Protein AF-0000000067727879 (afdb_homodimer)

Secondary structure (DSSP, 8-state):
--HHHHHHHHHHHHHHHHHH----------THHHHHHHHHHHHHHHHHH---HHHHHHHHHHHHHSSGGGTT---HHHHHHHHHHHHHHHHHHHTS-HHHHHHHHHHHHHHHHHHHHHHHHHHHHHHHHHHHHTT-SSSS---/--THHHHHHHHHHHHHHTTT----------THHHHHHHHHHHHHHHHHH---HHHHHHHHHHHHHHSSTTSS---HHHHHHHHHHHHHHHHHHHTS-HHHHHHHHHHHHHHHHHHHHHHHHHHHHHHHHHHHHTT-SSSS---

Foldseek 3Di:
DPPVPPVVVVVVVVVVVVPPVPPPPVPCPPPVVVCVVVLVVVLVVLCVVFPQVLVVVLVVVVVVCPPPVVPPPPPPVSVVSNVVSVVVNVVRLVSDDPVNSVVSVVVVVVVVVVVVVVVVVVVVQVVQQVCLVVVHPPRGDDD/DPVVVPVVVVVVVVVVVVPPVPPPPVPCPPPVVVVVVVLVVVLVVLCVVFPQVLVVVLVVVVVVCPPDVVPPPPPPVSVVSNVVSVVVNVVRLVSDDPSNSVVSVVVVVVVVVVVVVVVVVVVVQVVQQVCCVVVHPPRGDDD

Structure (mmCIF, N/CA/C/O backbone):
data_AF-0000000067727879-model_v1
#
loop_
_entity.id
_entity.type
_entity.pdbx_description
1 polymer '2S sulfur-rich seed storage protein 2-like'
#
loop_
_atom_site.group_PDB
_atom_site.id
_atom_site.type_symbol
_atom_site.label_atom_id
_atom_site.label_alt_id
_atom_site.label_comp_id
_atom_site.label_asym_id
_atom_site.label_entity_id
_atom_site.label_seq_id
_atom_site.pdbx_PDB_ins_code
_atom_site.Cartn_x
_atom_site.Cartn_y
_atom_site.Cartn_z
_atom_site.occupancy
_atom_site.B_iso_or_equiv
_atom_site.auth_seq_id
_atom_site.auth_comp_id
_atom_site.auth_asym_id
_atom_site.auth_atom_id
_atom_site.pdbx_PDB_model_num
ATOM 1 N N . MET A 1 1 ? -23.953 -9.953 76.25 1 30.98 1 MET A N 1
ATOM 2 C CA . MET A 1 1 ? -23.422 -8.75 75.625 1 30.98 1 MET A CA 1
ATOM 3 C C . MET A 1 1 ? -21.922 -8.867 75.438 1 30.98 1 MET A C 1
ATOM 5 O O . MET A 1 1 ? -21.359 -8.258 74.5 1 30.98 1 MET A O 1
ATOM 9 N N . ALA A 1 2 ? -21.188 -9.461 76.375 1 36.41 2 ALA A N 1
ATOM 10 C CA . ALA A 1 2 ? -19.75 -9.266 76.438 1 36.41 2 ALA A CA 1
ATOM 11 C C . ALA A 1 2 ? -19.047 -10.188 75.438 1 36.41 2 ALA A C 1
ATOM 13 O O . ALA A 1 2 ? -17.953 -9.867 74.938 1 36.41 2 ALA A O 1
ATOM 14 N N . LYS A 1 3 ? -19.484 -11.422 75.375 1 47.62 3 LYS A N 1
ATOM 15 C CA . LYS A 1 3 ? -18.719 -12.438 74.688 1 47.62 3 LYS A CA 1
ATOM 16 C C . LYS A 1 3 ? -18.719 -12.172 73.188 1 47.62 3 LYS A C 1
ATOM 18 O O . LYS A 1 3 ? -17.891 -12.711 72.438 1 47.62 3 LYS A O 1
ATOM 23 N N . LEU A 1 4 ? -19.812 -11.492 72.688 1 48.16 4 LEU A N 1
ATOM 24 C CA . LEU A 1 4 ? -19.891 -11.242 71.25 1 48.16 4 LEU A CA 1
ATOM 25 C C . LEU A 1 4 ? -18.953 -10.109 70.875 1 48.16 4 LEU A C 1
ATOM 27 O O . LEU A 1 4 ? -18.797 -9.828 69.688 1 48.16 4 LEU A O 1
ATOM 31 N N . THR A 1 5 ? -18.375 -9.445 71.938 1 46.22 5 THR A N 1
ATOM 32 C CA . THR A 1 5 ? -17.609 -8.242 71.688 1 46.22 5 THR A CA 1
ATOM 33 C C . THR A 1 5 ? -16.188 -8.609 71.25 1 46.22 5 THR A C 1
ATOM 35 O O . THR A 1 5 ? -15.523 -7.82 70.562 1 46.22 5 THR A O 1
ATOM 38 N N . VAL A 1 6 ? -15.742 -9.828 71.625 1 51.25 6 VAL A N 1
ATOM 39 C CA . VAL A 1 6 ? -14.312 -10.031 71.438 1 51.25 6 VAL A CA 1
ATOM 40 C C . VAL A 1 6 ? -14.031 -10.305 70 1 51.25 6 VAL A C 1
ATOM 42 O O . VAL A 1 6 ? -12.992 -9.891 69.438 1 51.25 6 VAL A O 1
ATOM 45 N N . VAL A 1 7 ? -15.039 -11 69.312 1 49.41 7 VAL A N 1
ATOM 46 C CA . VAL A 1 7 ? -14.719 -11.359 67.938 1 49.41 7 VAL A CA 1
ATOM 47 C C . VAL A 1 7 ? -14.688 -10.109 67.062 1 49.41 7 VAL A C 1
ATOM 49 O O . VAL A 1 7 ? -13.961 -10.055 66.062 1 49.41 7 VAL A O 1
ATOM 52 N N . ALA A 1 8 ? -15.43 -9 67.562 1 48.31 8 ALA A N 1
ATOM 53 C CA . ALA A 1 8 ? -15.508 -7.82 66.688 1 48.31 8 ALA A CA 1
ATOM 54 C C . ALA A 1 8 ? -14.18 -7.059 66.688 1 48.31 8 ALA A C 1
ATOM 56 O O . ALA A 1 8 ? -13.852 -6.375 65.75 1 48.31 8 ALA A O 1
ATOM 57 N N . ALA A 1 9 ? -13.445 -7.242 67.875 1 49.28 9 ALA A N 1
ATOM 58 C CA . ALA A 1 9 ? -12.234 -6.43 67.938 1 49.28 9 ALA A CA 1
ATOM 59 C C . ALA A 1 9 ? -11.164 -6.957 67 1 49.28 9 ALA A C 1
ATOM 61 O O . ALA A 1 9 ? -10.328 -6.191 66.5 1 49.28 9 ALA A O 1
ATOM 62 N N . LEU A 1 10 ? -11.188 -8.305 66.812 1 46.12 10 LEU A N 1
ATOM 63 C CA . LEU A 1 10 ? -10.117 -8.844 66 1 46.12 10 LEU A CA 1
ATOM 64 C C . LEU A 1 10 ? -10.328 -8.477 64.562 1 46.12 10 LEU A C 1
ATOM 66 O O . LEU A 1 10 ? -9.367 -8.312 63.781 1 46.12 10 LEU A O 1
ATOM 70 N N . LEU A 1 11 ? -11.688 -8.336 64.188 1 46.78 11 LEU A N 1
ATOM 71 C CA . LEU A 1 11 ? -11.891 -8.07 62.75 1 46.78 11 LEU A CA 1
ATOM 72 C C . LEU A 1 11 ? -11.492 -6.641 62.406 1 46.78 11 LEU A C 1
ATOM 74 O O . LEU A 1 11 ? -11.047 -6.367 61.281 1 46.78 11 LEU A O 1
ATOM 78 N N . LEU A 1 12 ? -11.57 -5.688 63.438 1 45.03 12 LEU A N 1
ATOM 79 C CA . LEU A 1 12 ? -11.266 -4.301 63.094 1 45.03 12 LEU A CA 1
ATOM 80 C C . LEU A 1 12 ? -9.766 -4.094 62.906 1 45.03 12 LEU A C 1
ATOM 82 O O . LEU A 1 12 ? -9.344 -3.195 62.188 1 45.03 12 LEU A O 1
ATOM 86 N N . CYS A 1 13 ? -8.953 -4.941 63.688 1 44.22 13 CYS A N 1
ATOM 87 C CA . CYS A 1 13 ? -7.531 -4.648 63.594 1 44.22 13 CYS A CA 1
ATOM 88 C C . CYS A 1 13 ? -6.98 -4.965 62.219 1 44.22 13 CYS A C 1
ATOM 90 O O . CYS A 1 13 ? -5.887 -4.527 61.875 1 44.22 13 CYS A O 1
ATOM 92 N N . LEU A 1 14 ? -7.645 -6.023 61.562 1 45.09 14 LEU A N 1
ATOM 93 C CA . LEU A 1 14 ? -7.027 -6.391 60.281 1 45.09 14 LEU A CA 1
ATOM 94 C C . LEU A 1 14 ? -7.203 -5.281 59.25 1 45.09 14 LEU A C 1
ATOM 96 O O . LEU A 1 14 ? -6.367 -5.121 58.375 1 45.09 14 LEU A O 1
ATOM 100 N N . VAL A 1 15 ? -8.352 -4.512 59.375 1 46.41 15 VAL A N 1
ATOM 101 C CA . VAL A 1 15 ? -8.555 -3.57 58.281 1 46.41 15 VAL A CA 1
ATOM 102 C C . VAL A 1 15 ? -7.586 -2.396 58.406 1 46.41 15 VAL A C 1
ATOM 104 O O . VAL A 1 15 ? -7.289 -1.707 57.438 1 46.41 15 VAL A O 1
ATOM 107 N N . ALA A 1 16 ? -7.07 -2.135 59.719 1 42.69 16 ALA A N 1
ATOM 108 C CA . ALA A 1 16 ? -6.336 -0.884 59.875 1 42.69 16 ALA A CA 1
ATOM 109 C C . ALA A 1 16 ? -4.965 -0.953 59.219 1 42.69 16 ALA A C 1
ATOM 111 O O . ALA A 1 16 ? -4.348 0.079 58.938 1 42.69 16 ALA A O 1
ATOM 112 N N . VAL A 1 17 ? -4.332 -2.199 59.312 1 42.88 17 VAL A N 1
ATOM 113 C CA . VAL A 1 17 ? -2.949 -2.119 58.844 1 42.88 17 VAL A CA 1
ATOM 114 C C . VAL A 1 17 ? -2.912 -1.856 57.344 1 42.88 17 VAL A C 1
ATOM 116 O O . VAL A 1 17 ? -1.881 -1.451 56.812 1 42.88 17 VAL A O 1
ATOM 119 N N . ALA A 1 18 ? -4.027 -2.318 56.688 1 40.31 18 ALA A N 1
ATOM 120 C CA . ALA A 1 18 ? -3.889 -2.199 55.25 1 40.31 18 ALA A CA 1
ATOM 121 C C . ALA A 1 18 ? -3.797 -0.736 54.812 1 40.31 18 ALA A C 1
ATOM 123 O O . ALA A 1 18 ? -3.406 -0.434 53.688 1 40.31 18 ALA A O 1
ATOM 124 N N . SER A 1 19 ? -4.379 0.149 55.688 1 37.12 19 SER A N 1
ATOM 125 C CA . SER A 1 19 ? -4.516 1.459 55.062 1 37.12 19 SER A CA 1
ATOM 126 C C . SER A 1 19 ? -3.17 2.17 54.969 1 37.12 19 SER A C 1
ATOM 128 O O . SER A 1 19 ? -3.053 3.197 54.281 1 37.12 19 SER A O 1
ATOM 130 N N . ALA A 1 20 ? -2.266 1.836 55.938 1 39.5 20 ALA A N 1
ATOM 131 C CA . ALA A 1 20 ? -1.242 2.875 56.031 1 39.5 20 ALA A CA 1
ATOM 132 C C . ALA A 1 20 ? -0.323 2.85 54.812 1 39.5 20 ALA A C 1
ATOM 134 O O . ALA A 1 20 ? 0.328 3.848 54.5 1 39.5 20 ALA A O 1
ATOM 135 N N . ASN A 1 21 ? 0.108 1.603 54.531 1 36.53 21 ASN A N 1
ATOM 136 C CA . ASN A 1 21 ? 1.231 1.757 53.625 1 36.53 21 ASN A CA 1
ATOM 137 C C . ASN A 1 21 ? 0.779 2.293 52.281 1 36.53 21 ASN A C 1
ATOM 139 O O . ASN A 1 21 ? 0.397 1.521 51.375 1 36.53 21 ASN A O 1
ATOM 143 N N . ARG A 1 22 ? -0.134 3.25 52.25 1 35.09 22 ARG A N 1
ATOM 144 C CA . ARG A 1 22 ? -0.37 3.936 51 1 35.09 22 ARG A CA 1
ATOM 145 C C . ARG A 1 22 ? 0.913 4.566 50.469 1 35.09 22 ARG A C 1
ATOM 147 O O . ARG A 1 22 ? 1.436 5.512 51.062 1 35.09 22 ARG A O 1
ATOM 154 N N . PHE A 1 23 ? 1.968 3.799 50.125 1 34.25 23 PHE A N 1
ATOM 155 C CA . PHE A 1 23 ? 3.031 4.344 49.281 1 34.25 23 PHE A CA 1
ATOM 156 C C . PHE A 1 23 ? 2.449 5.16 48.125 1 34.25 23 PHE A C 1
ATOM 158 O O . PHE A 1 23 ? 1.676 4.641 47.344 1 34.25 23 PHE A O 1
ATOM 165 N N . THR A 1 24 ? 1.964 6.301 48.406 1 31.27 24 THR A N 1
ATOM 166 C CA . THR A 1 24 ? 1.632 7.23 47.344 1 31.27 24 THR A CA 1
ATOM 167 C C . THR A 1 24 ? 2.807 7.395 46.375 1 31.27 24 THR A C 1
ATOM 169 O O . THR A 1 24 ? 3.857 7.914 46.75 1 31.27 24 THR A O 1
ATOM 172 N N . ALA A 1 25 ? 3.256 6.309 45.75 1 34.06 25 ALA A N 1
ATOM 173 C CA . ALA A 1 25 ? 4.09 6.535 44.594 1 34.06 25 ALA A CA 1
ATOM 174 C C . ALA A 1 25 ? 3.568 7.707 43.75 1 34.06 25 ALA A C 1
ATOM 176 O O . ALA A 1 25 ? 2.479 7.637 43.188 1 34.06 25 ALA A O 1
ATOM 177 N N . THR A 1 26 ? 3.701 8.945 44.281 1 31.98 26 THR A N 1
ATOM 178 C CA . THR A 1 26 ? 3.479 10.141 43.469 1 31.98 26 THR A CA 1
ATOM 179 C C . THR A 1 26 ? 4.172 10.023 42.125 1 31.98 26 THR A C 1
ATOM 181 O O . THR A 1 26 ? 5.402 9.969 42.031 1 31.98 26 THR A O 1
ATOM 184 N N . THR A 1 27 ? 3.736 9.102 41.312 1 37.28 27 THR A N 1
ATOM 185 C CA . THR A 1 27 ? 4.148 9.195 39.938 1 37.28 27 THR A CA 1
ATOM 186 C C . THR A 1 27 ? 4.145 10.648 39.469 1 37.28 27 THR A C 1
ATOM 188 O O . THR A 1 27 ? 3.109 11.32 39.5 1 37.28 27 THR A O 1
ATOM 191 N N . THR A 1 28 ? 5.148 11.406 39.781 1 36.19 28 THR 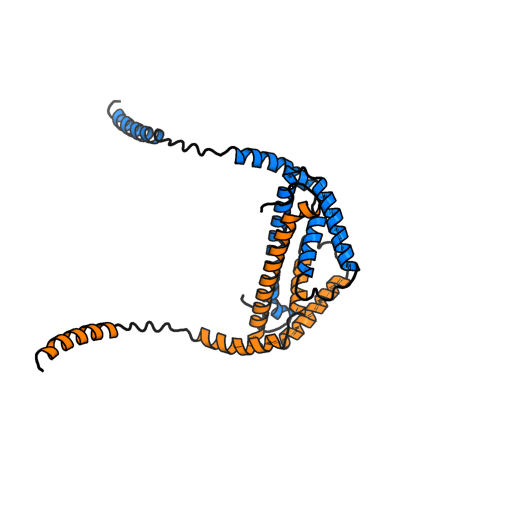A N 1
ATOM 192 C CA . THR A 1 28 ? 5.363 12.648 39.062 1 36.19 28 THR A CA 1
ATOM 193 C C . THR A 1 28 ? 4.93 12.5 37.594 1 36.19 28 THR A C 1
ATOM 195 O O . THR A 1 28 ? 5.555 11.773 36.812 1 36.19 28 THR A O 1
ATOM 198 N N . VAL A 1 29 ? 3.633 12.344 37.375 1 39.5 29 VAL A N 1
ATOM 199 C CA . VAL A 1 29 ? 3.158 12.703 36.062 1 39.5 29 VAL A CA 1
ATOM 200 C C . VAL A 1 29 ? 3.871 13.969 35.562 1 39.5 29 VAL A C 1
ATOM 202 O O . VAL A 1 29 ? 3.717 15.039 36.156 1 39.5 29 VAL A O 1
ATOM 205 N N . MET A 1 30 ? 5.125 13.914 35.344 1 35.91 30 MET A N 1
ATOM 206 C CA . MET A 1 30 ? 5.742 15.047 34.656 1 35.91 30 MET A CA 1
ATOM 207 C C . MET A 1 30 ? 4.715 15.781 33.812 1 35.91 30 MET A C 1
ATOM 209 O O . MET A 1 30 ? 3.828 15.164 33.219 1 35.91 30 MET A O 1
ATOM 213 N N . GLU A 1 31 ? 4.367 17.047 34.062 1 40.53 31 GLU A N 1
ATOM 214 C CA . GLU A 1 31 ? 3.625 18.078 33.344 1 40.53 31 GLU A CA 1
ATOM 215 C C . GLU A 1 31 ? 3.764 17.906 31.844 1 40.53 31 GLU A C 1
ATOM 217 O O . GLU A 1 31 ? 3.102 18.594 31.062 1 40.53 31 GLU A O 1
ATOM 222 N N . ASP A 1 32 ? 4.789 17.234 31.406 1 41.09 32 ASP A N 1
ATOM 223 C CA . ASP A 1 32 ? 4.867 17.094 29.953 1 41.09 32 ASP A CA 1
ATOM 224 C C . ASP A 1 32 ? 3.658 16.344 29.422 1 41.09 32 ASP A C 1
ATOM 226 O O . ASP A 1 32 ? 3.367 16.406 28.219 1 41.09 32 ASP A O 1
ATOM 230 N N . ASP A 1 33 ? 3.016 15.625 30.203 1 43.34 33 ASP A N 1
ATOM 231 C CA . ASP A 1 33 ? 1.895 14.828 29.719 1 43.34 33 ASP A CA 1
ATOM 232 C C . ASP A 1 33 ? 0.632 15.68 29.594 1 43.34 33 ASP A C 1
ATOM 234 O O . ASP A 1 33 ? -0.267 15.359 28.812 1 43.34 33 ASP A O 1
ATOM 238 N N . VAL A 1 34 ? 0.395 16.672 30.422 1 45.53 34 VAL A N 1
ATOM 239 C CA . VAL A 1 34 ? -0.825 17.469 30.453 1 45.53 34 VAL A CA 1
ATOM 240 C C . VAL A 1 34 ? -0.835 18.453 29.281 1 45.53 34 VAL A C 1
ATOM 242 O O . VAL A 1 34 ? -1.886 18.703 28.688 1 45.53 34 VAL A O 1
ATOM 245 N N . VAL A 1 35 ? 0.283 19.188 29.016 1 45.62 35 VAL A N 1
ATOM 246 C CA . VAL A 1 35 ? 0.391 20.062 27.844 1 45.62 35 VAL A CA 1
ATOM 247 C C . VAL A 1 35 ? 0.159 19.25 26.578 1 45.62 35 VAL A C 1
ATOM 249 O O . VAL A 1 35 ? -0.445 19.734 25.625 1 45.62 35 VAL A O 1
ATOM 252 N N . GLU A 1 36 ? 0.548 18.016 26.5 1 51.34 36 GLU A N 1
ATOM 253 C CA . GLU A 1 36 ? 0.367 17.109 25.375 1 51.34 36 GLU A CA 1
ATOM 254 C C . GLU A 1 36 ? -1.11 16.812 25.125 1 51.34 36 GLU A C 1
ATOM 256 O O . GLU A 1 36 ? -1.548 16.719 23.984 1 51.34 36 GLU A O 1
ATOM 261 N N . ASN A 1 37 ? -1.814 16.781 26.219 1 54.88 37 ASN A N 1
ATOM 262 C CA . ASN A 1 37 ? -3.221 16.391 26.141 1 54.88 37 ASN A CA 1
ATOM 263 C C . ASN A 1 37 ? -4.086 17.531 25.609 1 54.88 37 ASN A C 1
ATOM 265 O O . ASN A 1 37 ? -4.973 17.297 24.781 1 54.88 37 ASN A O 1
ATOM 269 N N . GLN A 1 38 ? -4.016 18.672 26.297 1 54.88 38 GLN A N 1
ATOM 270 C CA . GLN A 1 38 ? -4.863 19.781 25.859 1 54.88 38 GLN A CA 1
ATOM 271 C C . GLN A 1 38 ? -4.559 20.172 24.422 1 54.88 38 GLN A C 1
ATOM 273 O O . GLN A 1 38 ? -5.469 20.5 23.656 1 54.88 38 GLN A O 1
ATOM 278 N N . GLY A 1 39 ? -3.271 20.172 24.047 1 63.34 39 GLY A N 1
ATOM 279 C CA . GLY A 1 39 ? -2.789 20.438 22.703 1 63.34 39 GLY A CA 1
ATOM 280 C C . GLY A 1 39 ? -3.264 19.422 21.688 1 63.34 39 GLY A C 1
ATOM 281 O O . GLY A 1 39 ? -3.602 19.766 20.547 1 63.34 39 GLY A O 1
ATOM 282 N N . SER A 1 40 ? -3.596 18.312 22.359 1 79.75 40 SER A N 1
ATOM 283 C CA . SER A 1 40 ? -4.043 17.234 21.484 1 79.75 40 SER A CA 1
ATOM 284 C C . SER A 1 40 ? -5.488 17.438 21.062 1 79.75 40 SER A C 1
ATOM 286 O O . SER A 1 40 ? -5.836 17.188 19.891 1 79.75 40 SER A O 1
ATOM 288 N N . GLN A 1 41 ? -6.297 18.031 22 1 87.38 41 GLN A N 1
ATOM 289 C CA . GLN A 1 41 ? -7.688 18.25 21.625 1 87.38 41 GLN A CA 1
ATOM 290 C C . GLN A 1 41 ? -7.816 19.344 20.578 1 87.38 41 GLN A C 1
ATOM 292 O O . GLN A 1 41 ? -8.57 19.203 19.609 1 87.38 41 GLN A O 1
ATOM 297 N N . ARG A 1 42 ? -7.078 20.438 20.812 1 92.69 42 ARG A N 1
ATOM 298 C CA . ARG A 1 42 ? -7.07 21.531 19.859 1 92.69 42 ARG A CA 1
ATOM 299 C C . ARG A 1 42 ? -6.594 21.047 18.484 1 92.69 42 ARG A C 1
ATOM 301 O O . ARG A 1 42 ? -7.188 21.391 17.469 1 92.69 42 ARG A O 1
ATOM 308 N N . CYS A 1 43 ? -5.633 20.234 18.5 1 94.19 43 CYS A N 1
ATOM 309 C CA . CYS A 1 43 ? -5.086 19.719 17.25 1 94.19 43 CYS A CA 1
ATOM 310 C C . CYS A 1 43 ? -6.066 18.766 16.578 1 94.19 43 CYS A C 1
ATOM 312 O O . CYS A 1 43 ? -6.223 18.797 15.352 1 94.19 43 CYS A O 1
ATOM 314 N N . GLN A 1 44 ? -6.773 18.047 17.391 1 92.56 44 GLN A N 1
ATOM 315 C CA . GLN A 1 44 ? -7.777 17.125 16.859 1 92.56 44 GLN A CA 1
ATOM 316 C C . GLN A 1 44 ? -8.898 17.891 16.156 1 92.56 44 GLN A C 1
ATOM 318 O O . GLN A 1 44 ? -9.359 17.5 15.094 1 92.56 44 GLN A O 1
ATOM 323 N N . GLU A 1 45 ? -9.273 18.953 16.766 1 94.25 45 GLU A N 1
ATOM 324 C CA . GLU A 1 45 ? -10.305 19.797 16.156 1 94.25 45 GLU A CA 1
ATOM 325 C C . GLU A 1 45 ? -9.828 20.375 14.828 1 94.25 45 GLU A C 1
ATOM 327 O O . GLU A 1 45 ? -10.594 20.406 13.859 1 94.25 45 GLU A O 1
ATOM 332 N N . GLN A 1 46 ? -8.594 20.75 14.734 1 94.56 46 GLN A N 1
ATOM 333 C CA . GLN A 1 46 ? -8.031 21.281 13.5 1 94.56 46 GLN A CA 1
ATOM 334 C C . GLN A 1 46 ? -7.965 20.219 12.414 1 94.56 46 GLN A C 1
ATOM 336 O O . GLN A 1 46 ? -8.18 20.516 11.234 1 94.56 46 GLN A O 1
ATOM 341 N N . MET A 1 47 ? -7.723 19.016 12.82 1 94.12 47 MET A N 1
ATOM 342 C CA . MET A 1 47 ? -7.613 17.922 11.867 1 94.12 47 MET A CA 1
ATOM 343 C C . MET A 1 47 ? -8.969 17.609 11.242 1 94.12 47 MET A C 1
ATOM 345 O O . MET A 1 47 ? -9.039 17.125 10.109 1 94.12 47 MET A O 1
ATOM 349 N N . GLN A 1 48 ? -10.039 17.828 11.984 1 91.94 48 GLN A N 1
ATOM 350 C CA . GLN A 1 48 ? -11.383 17.609 11.461 1 91.94 48 GLN A CA 1
ATOM 351 C C . GLN A 1 48 ? -11.758 18.672 10.43 1 91.94 48 GLN A C 1
ATOM 353 O O . GLN A 1 48 ? -12.523 18.406 9.508 1 91.94 48 GLN A O 1
ATOM 358 N N . ARG A 1 49 ? -11.094 19.812 10.578 1 91.25 49 ARG A N 1
ATOM 359 C CA . ARG A 1 49 ? -11.391 20.922 9.695 1 91.25 49 ARG A CA 1
ATOM 360 C C . ARG A 1 49 ? -10.469 20.922 8.477 1 91.25 49 ARG A C 1
ATOM 362 O O . ARG A 1 49 ? -10.883 21.297 7.379 1 91.25 49 ARG A O 1
ATOM 369 N N . GLN A 1 50 ? -9.289 20.469 8.781 1 87.44 50 GLN A N 1
ATOM 370 C CA . GLN A 1 50 ? -8.258 20.5 7.75 1 87.44 50 GLN A CA 1
ATOM 371 C C . GLN A 1 50 ? -7.746 19.094 7.445 1 87.44 50 GLN A C 1
ATOM 373 O O . GLN A 1 50 ? -7.086 18.469 8.281 1 87.44 50 GLN A O 1
ATOM 378 N N . ARG A 1 51 ? -8.039 18.734 6.207 1 89.69 51 ARG A N 1
ATOM 379 C CA . ARG A 1 51 ? -7.539 17.422 5.793 1 89.69 51 ARG A CA 1
ATOM 380 C C . ARG A 1 51 ? -6.207 17.562 5.066 1 89.69 51 ARG A C 1
ATOM 382 O O . ARG A 1 51 ? -5.906 18.609 4.488 1 89.69 51 ARG A O 1
ATOM 389 N N . LEU A 1 52 ? -5.43 16.484 5.207 1 97.12 52 LEU A N 1
ATOM 390 C CA . LEU A 1 52 ? -4.105 16.469 4.598 1 97.12 52 LEU A CA 1
ATOM 391 C C . LEU A 1 52 ? -4.074 15.539 3.389 1 97.12 52 LEU A C 1
ATOM 393 O O . LEU A 1 52 ? -3.107 14.797 3.191 1 97.12 52 LEU A O 1
ATOM 397 N N . ASN A 1 53 ? -5.199 15.625 2.584 1 94.44 53 ASN A N 1
ATOM 398 C CA . ASN A 1 53 ? -5.359 14.719 1.449 1 94.44 53 ASN A CA 1
ATOM 399 C C . ASN A 1 53 ? -4.258 14.922 0.412 1 94.44 53 ASN A C 1
ATOM 401 O O . ASN A 1 53 ? -3.748 13.953 -0.154 1 94.44 53 ASN A O 1
ATOM 405 N N . HIS A 1 54 ? -3.918 16.156 0.203 1 95.44 54 HIS A N 1
ATOM 406 C CA . HIS A 1 54 ? -2.891 16.438 -0.797 1 95.44 54 HIS A CA 1
ATOM 407 C C . HIS A 1 54 ? -1.514 16 -0.303 1 95.44 54 HIS A C 1
ATOM 409 O O . HIS A 1 54 ? -0.657 15.609 -1.101 1 95.44 54 HIS A O 1
ATOM 415 N N . CYS A 1 55 ? -1.311 16.016 0.982 1 96.88 55 CYS A N 1
ATOM 416 C CA . CYS A 1 55 ? -0.067 15.492 1.547 1 96.88 55 CYS A CA 1
ATOM 417 C C . CYS A 1 55 ? 0.022 13.984 1.384 1 96.88 55 CYS A C 1
ATOM 419 O O . CYS A 1 55 ? 1.067 13.453 0.999 1 96.88 55 CYS A O 1
ATOM 421 N N . ARG A 1 56 ? -1.102 13.43 1.636 1 95.31 56 ARG A N 1
ATOM 422 C CA . ARG A 1 56 ? -1.177 11.984 1.436 1 95.31 56 ARG A CA 1
ATOM 423 C C . ARG A 1 56 ? -0.831 11.609 -0.002 1 95.31 56 ARG A C 1
ATOM 425 O O . ARG A 1 56 ? -0.056 10.68 -0.239 1 95.31 56 ARG A O 1
ATOM 432 N N . MET A 1 57 ? -1.418 12.297 -0.911 1 91.25 57 MET A N 1
ATOM 433 C CA . MET A 1 57 ? -1.2 12.008 -2.326 1 91.25 57 MET A CA 1
ATOM 434 C C . MET A 1 57 ? 0.254 12.25 -2.713 1 91.25 57 MET A C 1
ATOM 436 O O . MET A 1 57 ? 0.836 11.477 -3.473 1 91.25 57 MET A O 1
ATOM 440 N N . TYR A 1 58 ? 0.783 13.289 -2.27 1 93.5 58 TYR A N 1
ATOM 441 C CA . TYR A 1 58 ? 2.184 13.594 -2.535 1 93.5 58 TYR A CA 1
ATOM 442 C C . TYR A 1 58 ? 3.09 12.484 -2.021 1 93.5 58 TYR A C 1
ATOM 444 O O . TYR A 1 58 ? 3.996 12.039 -2.729 1 93.5 58 TYR A O 1
ATOM 452 N N . LEU A 1 59 ? 2.842 12.055 -0.801 1 94.81 59 LEU A N 1
ATOM 453 C CA . LEU A 1 59 ? 3.693 11.07 -0.132 1 94.81 59 LEU A CA 1
ATOM 454 C C . LEU A 1 59 ? 3.539 9.695 -0.766 1 94.81 59 LEU A C 1
ATOM 456 O O . LEU A 1 59 ? 4.484 8.906 -0.78 1 94.81 59 LEU A O 1
ATOM 460 N N . SER A 1 60 ? 2.287 9.367 -1.187 1 86.81 60 SER A N 1
ATOM 461 C CA . SER A 1 60 ? 2.01 8.047 -1.749 1 86.81 60 SER A CA 1
ATOM 462 C C . SER A 1 60 ? 2.693 7.867 -3.102 1 86.81 60 SER A C 1
ATOM 464 O O . SER A 1 60 ? 3.105 6.762 -3.453 1 86.81 60 SER A O 1
ATOM 466 N N . ARG A 1 61 ? 2.723 8.898 -3.9 1 73.94 61 ARG A N 1
ATOM 467 C CA . ARG A 1 61 ? 3.283 8.836 -5.246 1 73.94 61 ARG A CA 1
ATOM 468 C C . ARG A 1 61 ? 4.809 8.836 -5.203 1 73.94 61 ARG A C 1
ATOM 470 O O . ARG A 1 61 ? 5.457 8.211 -6.047 1 73.94 61 ARG A O 1
ATOM 477 N N . GLY A 1 62 ? 5.383 9.695 -4.426 1 58.97 62 GLY A N 1
ATOM 478 C CA . GLY A 1 62 ? 6.832 9.719 -4.285 1 58.97 62 GLY A CA 1
ATOM 479 C C . GLY A 1 62 ? 7.426 8.359 -3.963 1 58.97 62 GLY A C 1
ATOM 480 O O . GLY A 1 62 ? 8.562 8.07 -4.344 1 58.97 62 GLY A O 1
ATOM 481 N N . GLY A 1 63 ? 6.812 7.574 -3.236 1 54.88 63 GLY A N 1
ATOM 482 C CA . GLY A 1 63 ? 7.25 6.211 -2.977 1 54.88 63 GLY A CA 1
ATOM 483 C C . GLY A 1 63 ? 7.203 5.324 -4.207 1 54.88 63 GLY A C 1
ATOM 484 O O . GLY A 1 63 ? 8.023 4.418 -4.352 1 54.88 63 GLY A O 1
ATOM 485 N N . GLN A 1 64 ? 6.207 5.551 -5.039 1 53.72 64 GLN A N 1
ATOM 486 C CA . GLN A 1 64 ? 6.102 4.758 -6.258 1 53.72 64 GLN A CA 1
ATOM 487 C C . GLN A 1 64 ? 7.238 5.082 -7.223 1 53.72 64 GLN A C 1
ATOM 489 O O . GLN A 1 64 ? 7.684 4.219 -7.98 1 53.72 64 GLN A O 1
ATOM 494 N N . LEU A 1 65 ? 7.648 6.289 -7.223 1 47.31 65 LEU A N 1
ATOM 495 C CA . LEU A 1 65 ? 8.68 6.727 -8.156 1 47.31 65 LEU A CA 1
ATOM 496 C C . LEU A 1 65 ? 10.031 6.129 -7.793 1 47.31 65 LEU A C 1
ATOM 498 O O . LEU A 1 65 ? 10.883 5.926 -8.664 1 47.31 65 LEU A O 1
ATOM 502 N N . TYR A 1 66 ? 10.281 6.027 -6.574 1 41.72 66 TYR A N 1
ATOM 503 C CA . TYR A 1 66 ? 11.602 5.492 -6.266 1 41.72 66 TYR A CA 1
ATOM 504 C C . TYR A 1 66 ? 11.633 3.977 -6.43 1 41.72 66 TYR A C 1
ATOM 506 O O . TYR A 1 66 ? 12.68 3.35 -6.293 1 41.72 66 TYR A O 1
ATOM 514 N N . GLY A 1 67 ? 10.547 3.316 -6.516 1 39.47 67 GLY A N 1
ATOM 515 C CA . GLY A 1 67 ? 10.742 1.926 -6.898 1 39.47 67 GLY A CA 1
ATOM 516 C C . GLY A 1 67 ? 11.359 1.763 -8.273 1 39.47 67 GLY A C 1
ATOM 517 O O . GLY A 1 67 ? 11.406 2.715 -9.055 1 39.47 67 GLY A O 1
ATOM 518 N N . GLU A 1 68 ? 12.008 0.542 -8.57 1 41.28 68 GLU A N 1
ATOM 519 C CA . GLU A 1 68 ? 12.836 0.178 -9.711 1 41.28 68 GLU A CA 1
ATOM 520 C C . GLU A 1 68 ? 12.328 0.841 -10.992 1 41.28 68 GLU A C 1
ATOM 522 O O . GLU A 1 68 ? 13.125 1.213 -11.859 1 41.28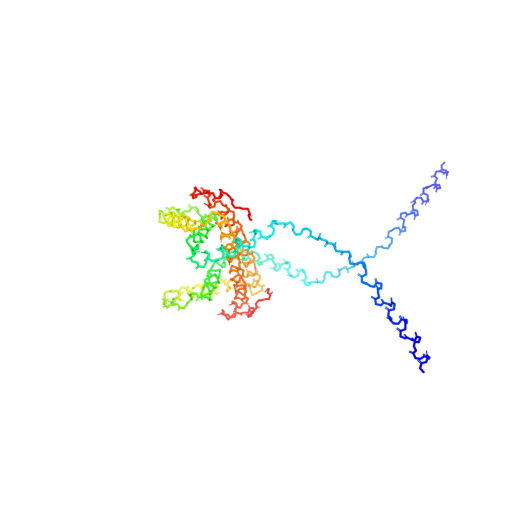 68 GLU A O 1
ATOM 527 N N . GLU A 1 69 ? 11.07 0.683 -11.273 1 41.41 69 GLU A N 1
ATOM 528 C CA . GLU A 1 69 ? 10.727 1.058 -12.641 1 41.41 69 GLU A CA 1
ATOM 529 C C . GLU A 1 69 ? 10.641 2.574 -12.797 1 41.41 69 GLU A C 1
ATOM 531 O O . GLU A 1 69 ? 9.648 3.098 -13.305 1 41.41 69 GLU A O 1
ATOM 536 N N . LEU A 1 70 ? 11.039 3.277 -11.906 1 40.12 70 LEU A N 1
ATOM 537 C CA . LEU A 1 70 ? 11.109 4.73 -12.023 1 40.12 70 LEU A CA 1
ATOM 538 C C . LEU A 1 70 ? 11.891 5.141 -13.258 1 40.12 70 LEU A C 1
ATOM 540 O O . LEU A 1 70 ? 12.133 6.328 -13.484 1 40.12 70 LEU A O 1
ATOM 544 N N . SER A 1 71 ? 12.672 4.344 -13.742 1 42 71 SER A N 1
ATOM 545 C CA . SER A 1 71 ? 13.555 5.016 -14.688 1 42 71 SER A CA 1
ATOM 546 C C . SER A 1 71 ? 12.758 5.875 -15.664 1 42 71 SER A C 1
ATOM 548 O O . SER A 1 71 ? 13.211 6.949 -16.062 1 42 71 SER A O 1
ATOM 550 N N . MET A 1 72 ? 11.836 5.223 -16.438 1 41.5 72 MET A N 1
ATOM 551 C CA . MET A 1 72 ? 11.461 5.922 -17.656 1 41.5 72 MET A CA 1
ATOM 552 C C . MET A 1 72 ? 10.367 6.949 -17.375 1 41.5 72 MET A C 1
ATOM 554 O O . MET A 1 72 ? 9.625 7.34 -18.281 1 41.5 72 MET A O 1
ATOM 558 N N . VAL A 1 73 ? 9.906 7.086 -16.234 1 46.81 73 VAL A N 1
ATOM 559 C CA . VAL A 1 73 ? 8.836 8.07 -16.125 1 46.81 73 VAL A CA 1
ATOM 560 C C . VAL A 1 73 ? 9.383 9.461 -16.453 1 46.81 73 VAL A C 1
ATOM 562 O O . VAL A 1 73 ? 10.008 10.102 -15.609 1 46.81 73 VAL A O 1
ATOM 565 N N . THR A 1 74 ? 9.961 9.625 -17.391 1 48.44 74 THR A N 1
ATOM 566 C CA . THR A 1 74 ? 10.227 10.906 -18.031 1 48.44 74 THR A CA 1
ATOM 567 C C . THR A 1 74 ? 8.945 11.727 -18.141 1 48.44 74 THR A C 1
ATOM 569 O O . THR A 1 74 ? 8.961 12.844 -18.672 1 48.44 74 THR A O 1
ATOM 572 N N . ASP A 1 75 ? 7.781 11.117 -17.922 1 54.12 75 ASP A N 1
ATOM 573 C CA . ASP A 1 75 ? 6.734 11.969 -18.469 1 54.12 75 ASP A CA 1
ATOM 574 C C . ASP A 1 75 ? 6.477 13.18 -17.578 1 54.12 75 ASP A C 1
ATOM 576 O O . ASP A 1 75 ? 6.281 13.023 -16.375 1 54.12 75 ASP A O 1
ATOM 580 N N . ASP A 1 76 ? 6.832 14.305 -17.969 1 61.31 76 ASP A N 1
ATOM 581 C CA . ASP A 1 76 ? 6.562 15.688 -17.562 1 61.31 76 ASP A CA 1
ATOM 582 C C . ASP A 1 76 ? 5.246 15.781 -16.797 1 61.31 76 ASP A C 1
ATOM 584 O O . ASP A 1 76 ? 5.156 16.5 -15.805 1 61.31 76 ASP A O 1
ATOM 588 N N . ASP A 1 77 ? 4.398 14.859 -17.078 1 66.38 77 ASP A N 1
ATOM 589 C CA . ASP A 1 77 ? 3.062 15.016 -16.516 1 66.38 77 ASP A CA 1
ATOM 590 C C . ASP A 1 77 ? 3.02 14.516 -15.07 1 66.38 77 ASP A C 1
ATOM 592 O O . ASP A 1 77 ? 2.414 15.148 -14.211 1 66.38 77 ASP A O 1
ATOM 596 N N . GLU A 1 78 ? 3.832 13.516 -14.75 1 67.25 78 GLU A N 1
ATOM 597 C CA . GLU A 1 78 ? 3.807 12.977 -13.398 1 67.25 78 GLU A CA 1
ATOM 598 C C . GLU A 1 78 ? 4.555 13.883 -12.422 1 67.25 78 GLU A C 1
ATOM 600 O O . GLU A 1 78 ? 4.113 14.078 -11.289 1 67.25 78 GLU A O 1
ATOM 605 N N . SER A 1 79 ? 5.523 14.383 -12.898 1 72.69 79 SER A N 1
ATOM 606 C CA . SER A 1 79 ? 6.301 15.305 -12.086 1 72.69 79 SER A CA 1
ATOM 607 C C . SER A 1 79 ? 5.496 16.562 -11.758 1 72.69 79 SER A C 1
ATOM 609 O O . SER A 1 79 ? 5.531 17.047 -10.625 1 72.69 79 SER A O 1
ATOM 611 N N . ASN A 1 80 ? 4.766 16.953 -12.75 1 79.12 80 ASN A N 1
ATOM 612 C CA . ASN A 1 80 ? 3.936 18.141 -12.555 1 79.12 80 ASN A CA 1
ATOM 613 C C . ASN A 1 80 ? 2.83 17.875 -11.531 1 79.12 80 ASN A C 1
ATOM 615 O O . ASN A 1 80 ? 2.547 18.734 -10.695 1 79.12 80 ASN A O 1
ATOM 619 N N . GLN A 1 81 ? 2.373 16.656 -11.508 1 84.31 81 GLN A N 1
ATOM 620 C CA . GLN A 1 81 ? 1.295 16.328 -10.578 1 84.31 81 GLN A CA 1
ATOM 621 C C . GLN A 1 81 ? 1.815 16.203 -9.148 1 84.31 81 GLN A C 1
ATOM 623 O O . GLN A 1 81 ? 1.161 16.656 -8.203 1 84.31 81 GLN A O 1
ATOM 628 N N . GLU A 1 82 ? 3.006 15.766 -9.062 1 86.88 82 GLU A N 1
ATOM 629 C CA . GLU A 1 82 ? 3.615 15.633 -7.746 1 86.88 82 GLU A CA 1
ATOM 630 C C . GLU A 1 82 ? 3.869 17 -7.117 1 86.88 82 GLU A C 1
ATOM 632 O O . GLU A 1 82 ? 3.578 17.203 -5.938 1 86.88 82 GLU A O 1
ATOM 637 N N . GLN A 1 83 ? 4.301 17.906 -7.926 1 89 83 GLN A N 1
ATOM 638 C CA . GLN A 1 83 ? 4.605 19.25 -7.434 1 89 83 GLN A CA 1
ATOM 639 C C . GLN A 1 83 ? 3.332 19.984 -7.039 1 89 83 GLN A C 1
ATOM 641 O O . GLN A 1 83 ? 3.324 20.734 -6.059 1 89 83 GLN A O 1
ATOM 646 N N . GLU A 1 84 ? 2.332 19.703 -7.852 1 93.56 84 GLU A N 1
ATOM 647 C CA . GLU A 1 84 ? 1.051 20.328 -7.531 1 93.56 84 GLU A CA 1
ATOM 648 C C . GLU A 1 84 ? 0.524 19.859 -6.184 1 93.56 84 GLU A C 1
ATOM 650 O O . GLU A 1 84 ? 0.052 20.656 -5.375 1 93.56 84 GLU A O 1
ATOM 655 N N . HIS A 1 85 ? 0.69 18.609 -5.879 1 94.88 85 HIS A N 1
ATOM 656 C CA . HIS A 1 85 ? 0.227 18.062 -4.605 1 94.88 85 HIS A CA 1
ATOM 657 C C . HIS A 1 85 ? 1.062 18.594 -3.447 1 94.88 85 HIS A C 1
ATOM 659 O O . HIS A 1 85 ? 0.532 18.875 -2.369 1 94.88 85 HIS A O 1
ATOM 665 N N . LEU A 1 86 ? 2.33 18.797 -3.711 1 95.69 86 LEU A N 1
ATOM 666 C CA . LEU A 1 86 ? 3.168 19.359 -2.654 1 95.69 86 LEU A CA 1
ATOM 667 C C . LEU A 1 86 ? 2.713 20.766 -2.287 1 95.69 86 LEU A C 1
ATOM 669 O O . LEU A 1 86 ? 2.602 21.109 -1.104 1 95.69 86 LEU A O 1
ATOM 673 N N . GLN A 1 87 ? 2.48 21.594 -3.303 1 95.94 87 GLN A N 1
ATOM 674 C CA . GLN A 1 87 ? 2.051 22.969 -3.059 1 95.94 87 GLN A CA 1
ATOM 675 C C . GLN A 1 87 ? 0.761 23 -2.246 1 95.94 87 GLN A C 1
ATOM 677 O O . GLN A 1 87 ? 0.647 23.766 -1.283 1 95.94 87 GLN A O 1
ATOM 682 N N . GLN A 1 88 ? -0.152 22.172 -2.645 1 96.94 88 GLN A N 1
ATOM 683 C CA . GLN A 1 88 ? -1.424 22.125 -1.931 1 96.94 88 GLN A CA 1
ATOM 684 C C . GLN A 1 88 ? -1.246 21.531 -0.531 1 96.94 88 GLN A C 1
ATOM 686 O O . GLN A 1 88 ? -1.915 21.969 0.413 1 96.94 88 GLN A O 1
ATOM 691 N N . CYS A 1 89 ? -0.364 20.641 -0.45 1 97.5 89 CYS A N 1
ATOM 692 C CA . CYS A 1 89 ? -0.033 20.094 0.861 1 97.5 89 CYS A CA 1
ATOM 693 C C . CYS A 1 89 ? 0.498 21.188 1.787 1 97.5 89 CYS A C 1
ATOM 695 O O . CYS A 1 89 ? 0.073 21.281 2.939 1 97.5 89 CYS A O 1
ATOM 697 N N . CYS A 1 90 ? 1.361 21.953 1.273 1 98.12 90 CYS A N 1
ATOM 698 C CA . CYS A 1 90 ? 1.943 23.016 2.086 1 98.12 90 CYS A CA 1
ATOM 699 C C . CYS A 1 90 ? 0.88 24.016 2.518 1 98.12 90 CYS A C 1
ATOM 701 O O . CYS A 1 90 ? 0.912 24.516 3.643 1 98.12 90 CYS A O 1
ATOM 703 N N . GLU A 1 91 ? -0.037 24.297 1.66 1 97.5 91 GLU A N 1
ATOM 704 C CA . GLU A 1 91 ? -1.153 25.172 2.014 1 97.5 91 GLU A CA 1
ATOM 705 C C . GLU A 1 91 ? -1.997 24.562 3.131 1 97.5 91 GLU A C 1
ATOM 707 O O . GLU A 1 91 ? -2.406 25.266 4.059 1 97.5 91 GLU A O 1
ATOM 712 N N . GLN A 1 92 ? -2.186 23.281 3.062 1 97.44 92 GLN A N 1
ATOM 713 C CA . GLN A 1 92 ? -2.932 22.578 4.102 1 97.44 92 GLN A CA 1
ATOM 714 C C . GLN A 1 92 ? -2.205 22.656 5.441 1 97.44 92 GLN A C 1
ATOM 716 O O . GLN A 1 92 ? -2.818 22.938 6.473 1 97.44 92 GLN A O 1
ATOM 721 N N . LEU A 1 93 ? -0.962 22.453 5.422 1 97.62 93 LEU A N 1
ATOM 722 C CA . LEU A 1 93 ? -0.165 22.453 6.645 1 97.62 93 LEU A CA 1
ATOM 723 C C . LEU A 1 93 ? -0.108 23.844 7.254 1 97.62 93 LEU A C 1
ATOM 725 O O . LEU A 1 93 ? -0.055 24 8.477 1 97.62 93 LEU A O 1
ATOM 729 N N . ARG A 1 94 ? -0.154 24.891 6.402 1 97.19 94 ARG A N 1
ATOM 730 C CA . ARG A 1 94 ? -0.098 26.266 6.863 1 97.19 94 ARG A CA 1
ATOM 731 C C . ARG A 1 94 ? -1.335 26.625 7.68 1 97.19 94 ARG A C 1
ATOM 733 O O . ARG A 1 94 ? -1.291 27.516 8.523 1 97.19 94 ARG A O 1
ATOM 740 N N . ASN A 1 95 ? -2.354 25.906 7.434 1 96 95 ASN A N 1
ATOM 741 C CA . ASN A 1 95 ? -3.617 26.203 8.102 1 96 95 ASN A CA 1
ATOM 742 C C . ASN A 1 95 ? -3.664 25.594 9.5 1 96 95 ASN A C 1
ATOM 744 O O . ASN A 1 95 ? -4.621 25.828 10.25 1 96 95 ASN A O 1
ATOM 748 N N . PHE A 1 96 ? -2.664 24.859 9.82 1 96.5 96 PHE A N 1
ATOM 749 C CA . PHE A 1 96 ? -2.539 24.328 11.172 1 96.5 96 PHE A CA 1
ATOM 750 C C . PHE A 1 96 ? -1.705 25.266 12.039 1 96.5 96 PHE A C 1
ATOM 752 O O . PHE A 1 96 ? -0.792 25.938 11.547 1 96.5 96 PHE A O 1
ATOM 759 N N . ASP A 1 97 ? -2.072 25.266 13.359 1 95.19 97 ASP A N 1
ATOM 760 C CA . ASP A 1 97 ? -1.135 25.859 14.305 1 95.19 97 ASP A CA 1
ATOM 761 C C . ASP A 1 97 ? 0.218 25.156 14.258 1 95.19 97 ASP A C 1
ATOM 763 O O . ASP A 1 97 ? 0.283 23.938 14.07 1 95.19 97 ASP A O 1
ATOM 767 N N . THR A 1 98 ? 1.223 25.891 14.492 1 95.38 98 THR A N 1
ATOM 768 C CA . THR A 1 98 ? 2.582 25.359 14.414 1 95.38 98 THR A CA 1
ATOM 769 C C . THR A 1 98 ? 2.742 24.125 15.297 1 95.38 98 THR A C 1
ATOM 771 O O . THR A 1 98 ? 3.355 23.141 14.883 1 95.38 98 THR A O 1
ATOM 774 N N . GLN A 1 99 ? 2.127 24.188 16.484 1 93.5 99 GLN A N 1
ATOM 775 C CA . GLN A 1 99 ? 2.318 23.125 17.453 1 93.5 99 GLN A CA 1
ATOM 776 C C . GLN A 1 99 ? 1.502 21.891 17.078 1 93.5 99 GLN A C 1
ATOM 778 O O . GLN A 1 99 ? 1.709 20.797 17.625 1 93.5 99 GLN A O 1
ATOM 783 N N . CYS A 1 100 ? 0.621 22.016 16.078 1 96 100 CYS A N 1
ATOM 784 C CA . CYS A 1 100 ? -0.264 20.922 15.719 1 96 100 CYS A CA 1
ATOM 785 C C . CYS A 1 100 ? 0.177 20.281 14.414 1 96 100 CYS A C 1
ATOM 787 O O . CYS A 1 100 ? -0.274 19.172 14.07 1 96 100 CYS A O 1
ATOM 789 N N . ARG A 1 101 ? 1.024 20.828 13.617 1 96.19 101 ARG A N 1
ATOM 790 C CA . ARG A 1 101 ? 1.402 20.391 12.273 1 96.19 101 ARG A CA 1
ATOM 791 C C . ARG A 1 101 ? 1.98 18.984 12.297 1 96.19 101 ARG A C 1
ATOM 793 O O . ARG A 1 101 ? 1.543 18.109 11.539 1 96.19 101 ARG A O 1
ATOM 800 N N . CYS A 1 102 ? 2.861 18.766 13.32 1 96.69 102 CYS A N 1
ATOM 801 C CA . CYS A 1 102 ? 3.504 17.453 13.352 1 96.69 102 CYS A CA 1
ATOM 802 C C . CYS A 1 102 ? 2.559 16.391 13.906 1 96.69 102 CYS A C 1
ATOM 804 O O . CYS A 1 102 ? 2.609 15.227 13.5 1 96.69 102 CYS A O 1
ATOM 806 N N . GLU A 1 103 ? 1.76 16.812 14.75 1 95.31 103 GLU A N 1
ATOM 807 C CA . GLU A 1 103 ? 0.74 15.891 15.234 1 95.31 103 GLU A CA 1
ATOM 808 C C . GLU A 1 103 ? -0.224 15.508 14.117 1 95.31 103 GLU A C 1
ATOM 810 O O . GLU A 1 103 ? -0.611 14.344 14 1 95.31 103 GLU A O 1
ATOM 815 N N . ALA A 1 104 ? -0.59 16.422 13.344 1 96.56 104 ALA A N 1
ATOM 816 C CA . ALA A 1 104 ? -1.482 16.156 12.211 1 96.56 104 ALA A CA 1
ATOM 817 C C . ALA A 1 104 ? -0.846 15.188 11.219 1 96.56 104 ALA A C 1
ATOM 819 O O . ALA A 1 104 ? -1.49 14.234 10.773 1 96.56 104 ALA A O 1
ATOM 820 N N . LEU A 1 105 ? 0.398 15.359 10.969 1 97.44 105 LEU A N 1
ATOM 821 C CA . LEU A 1 105 ? 1.129 14.477 10.062 1 97.44 105 LEU A CA 1
ATOM 822 C C . LEU A 1 105 ? 1.243 13.07 10.648 1 97.44 105 LEU A C 1
ATOM 824 O O . LEU A 1 105 ? 1.052 12.086 9.938 1 97.44 105 LEU A O 1
ATOM 828 N N . ARG A 1 106 ? 1.536 13.055 11.906 1 96.88 106 ARG A N 1
ATOM 829 C CA . ARG A 1 106 ? 1.642 11.758 12.578 1 96.88 106 ARG A CA 1
ATOM 830 C C . ARG A 1 106 ? 0.327 10.992 12.492 1 96.88 106 ARG A C 1
ATOM 832 O O . ARG A 1 106 ? 0.317 9.805 12.172 1 96.88 106 ARG A O 1
ATOM 839 N N . ARG A 1 107 ? -0.7 11.672 12.742 1 95.62 107 ARG A N 1
ATOM 840 C CA . ARG A 1 107 ? -2.008 11.023 12.727 1 95.62 107 ARG A CA 1
ATOM 841 C C . ARG A 1 107 ? -2.385 10.578 11.32 1 95.62 107 ARG A C 1
ATOM 843 O O . ARG A 1 107 ? -2.963 9.508 11.125 1 95.62 107 ARG A O 1
ATOM 850 N N . MET A 1 108 ? -2.062 11.406 10.398 1 96.06 108 MET A N 1
ATOM 851 C CA . MET A 1 108 ? -2.309 11.031 9.008 1 96.06 108 MET A CA 1
ATOM 852 C C . MET A 1 108 ? -1.547 9.758 8.648 1 96.06 108 MET A C 1
ATOM 854 O O . MET A 1 108 ? -2.102 8.852 8.023 1 96.06 108 MET A O 1
ATOM 858 N N . MET A 1 109 ? -0.313 9.664 9.07 1 96.38 109 MET A N 1
ATOM 859 C CA . MET A 1 109 ? 0.516 8.5 8.766 1 96.38 109 MET A CA 1
ATOM 860 C C . MET A 1 109 ? -0.003 7.258 9.477 1 96.38 109 MET A C 1
ATOM 862 O O . MET A 1 109 ? 0.049 6.156 8.93 1 96.38 109 MET A O 1
ATOM 866 N N . MET A 1 110 ? -0.505 7.422 10.625 1 95 110 MET A N 1
ATOM 867 C CA . MET A 1 110 ? -1.077 6.297 11.352 1 95 110 MET A CA 1
ATOM 868 C C . MET A 1 110 ? -2.324 5.766 10.656 1 95 110 MET A C 1
ATOM 870 O O . MET A 1 110 ? -2.516 4.555 10.547 1 95 110 MET A O 1
ATOM 874 N N . GLN A 1 111 ? -3.076 6.695 10.234 1 93.06 111 GLN A N 1
ATOM 875 C CA . GLN A 1 111 ? -4.27 6.301 9.492 1 93.06 111 GLN A CA 1
ATOM 876 C C . GLN A 1 111 ? -3.9 5.578 8.195 1 93.06 111 GLN A C 1
ATOM 878 O O . GLN A 1 111 ? -4.516 4.57 7.848 1 93.06 111 GLN A O 1
ATOM 883 N N . GLU A 1 112 ? -2.928 6.062 7.574 1 92.94 112 GLU A N 1
ATOM 884 C CA . GLU A 1 112 ? -2.453 5.453 6.336 1 92.94 112 GLU A CA 1
ATOM 885 C C . GLU A 1 112 ? -1.944 4.035 6.578 1 92.94 112 GLU A C 1
ATOM 887 O O . GLU A 1 112 ? -2.23 3.127 5.793 1 92.94 112 GLU A O 1
ATOM 892 N N . ARG A 1 113 ? -1.218 3.881 7.621 1 93.31 113 ARG A N 1
ATOM 893 C CA . ARG A 1 113 ? -0.689 2.568 7.977 1 93.31 113 ARG A CA 1
ATOM 894 C C . ARG A 1 113 ? -1.817 1.582 8.258 1 93.31 113 ARG A C 1
ATOM 896 O O . ARG A 1 113 ? -1.743 0.417 7.863 1 93.31 113 ARG A O 1
ATOM 903 N N . GLY A 1 114 ? -2.793 2.057 8.883 1 91.56 114 GLY A N 1
ATOM 904 C CA . GLY A 1 114 ? -3.945 1.209 9.148 1 91.56 114 GLY A CA 1
ATOM 905 C C . GLY A 1 114 ? -4.672 0.778 7.891 1 91.56 114 GLY A C 1
ATOM 906 O O . GLY A 1 114 ? -4.996 -0.4 7.727 1 91.56 114 GLY A O 1
ATOM 907 N N . SER A 1 115 ? -4.832 1.715 7.055 1 89.31 115 SER A N 1
ATOM 908 C CA . SER A 1 115 ? -5.516 1.435 5.797 1 89.31 115 SER A CA 1
ATOM 909 C C . SER A 1 115 ? -4.715 0.459 4.941 1 89.31 115 SER A C 1
ATOM 911 O O . SER A 1 115 ? -5.277 -0.477 4.367 1 89.31 115 SER A O 1
ATOM 913 N N . ARG A 1 116 ? -3.51 0.596 4.922 1 90.12 116 ARG A N 1
ATOM 914 C CA . ARG A 1 116 ? -2.641 -0.279 4.145 1 90.12 116 ARG A CA 1
ATOM 915 C C . ARG A 1 116 ? -2.613 -1.688 4.73 1 90.12 116 ARG A C 1
ATOM 917 O O . ARG A 1 116 ? -2.551 -2.672 3.99 1 90.12 116 ARG A O 1
ATOM 924 N N . GLY A 1 117 ? -2.66 -1.659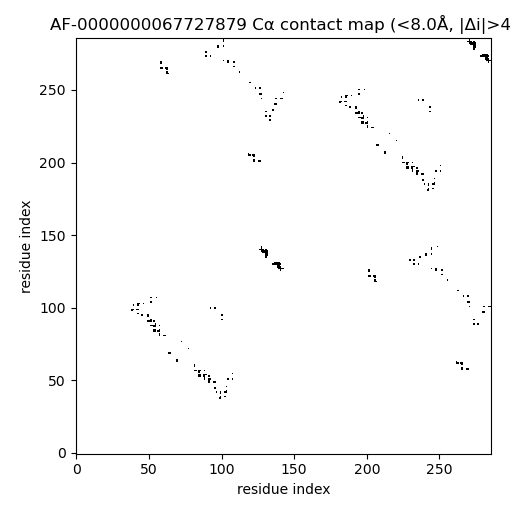 6.016 1 90.06 117 GLY A N 1
ATOM 925 C CA . GLY A 1 117 ? -2.734 -2.953 6.676 1 90.06 117 GLY A CA 1
ATOM 926 C C . GLY A 1 117 ? -3.986 -3.732 6.32 1 90.06 117 GLY A C 1
ATOM 927 O O . GLY A 1 117 ? -3.916 -4.93 6.031 1 90.06 117 GLY A O 1
ATOM 928 N N . GLN A 1 118 ? -5.035 -3.07 6.309 1 90.56 118 GLN A N 1
ATOM 929 C CA . GLN A 1 118 ? -6.309 -3.697 5.969 1 90.56 118 GLN A CA 1
ATOM 930 C C . GLN A 1 118 ? -6.332 -4.145 4.512 1 90.56 118 GLN A C 1
ATOM 932 O O . GLN A 1 118 ? -6.797 -5.242 4.199 1 90.56 118 GLN A O 1
ATOM 937 N N . GLU A 1 119 ? -5.797 -3.326 3.729 1 89.25 119 GLU A N 1
ATOM 938 C CA . GLU A 1 119 ? -5.727 -3.643 2.305 1 89.25 119 GLU A CA 1
ATOM 939 C C . GLU A 1 119 ? -4.867 -4.879 2.057 1 89.25 119 GLU A C 1
ATOM 941 O O . GLU A 1 119 ? -5.227 -5.738 1.249 1 89.25 119 GLU A O 1
ATOM 946 N N . SER A 1 120 ? -3.789 -4.934 2.742 1 92.31 120 SER A N 1
ATOM 947 C CA . SER A 1 120 ? -2.885 -6.07 2.6 1 92.31 120 SER A CA 1
ATOM 948 C C . SER A 1 120 ? -3.559 -7.371 3.02 1 92.31 120 SER A C 1
ATOM 950 O O . SER A 1 120 ? -3.389 -8.406 2.367 1 92.31 120 SER A O 1
ATOM 952 N N . GLU A 1 121 ? -4.336 -7.316 4.012 1 92.56 121 GLU A N 1
ATOM 953 C CA . GLU A 1 121 ? -5.055 -8.492 4.492 1 92.56 121 GLU A CA 1
ATOM 954 C C . GLU A 1 121 ? -6.09 -8.961 3.471 1 92.56 121 GLU A C 1
ATOM 956 O O . GLU A 1 121 ? -6.211 -10.156 3.213 1 92.56 121 GLU A O 1
ATOM 961 N N . ARG A 1 122 ? -6.691 -8.07 2.955 1 92.38 122 ARG A N 1
ATOM 962 C CA . ARG A 1 122 ? -7.695 -8.398 1.949 1 92.38 122 ARG A CA 1
ATOM 963 C C . ARG A 1 122 ? -7.051 -9.016 0.713 1 92.38 122 ARG A C 1
ATOM 965 O O . ARG A 1 122 ? -7.57 -9.984 0.153 1 92.38 122 ARG A O 1
ATOM 972 N N . MET A 1 123 ? -5.98 -8.43 0.369 1 94.56 123 MET A N 1
ATOM 973 C CA . MET A 1 123 ? -5.246 -8.945 -0.781 1 94.56 123 MET A CA 1
ATOM 974 C C . MET A 1 123 ? -4.824 -10.391 -0.547 1 94.56 123 MET A C 1
ATOM 976 O O . MET A 1 123 ? -4.945 -11.234 -1.44 1 94.56 123 MET A O 1
ATOM 980 N N . MET A 1 124 ? -4.41 -10.68 0.594 1 95.56 124 MET A N 1
ATOM 981 C CA . MET A 1 124 ? -3.98 -12.031 0.956 1 95.56 124 MET A CA 1
ATOM 982 C C . MET A 1 124 ? -5.141 -13.016 0.854 1 95.56 124 MET A C 1
ATOM 984 O O . MET A 1 124 ? -4.98 -14.117 0.319 1 95.56 124 MET A O 1
ATOM 988 N N . GLU A 1 125 ? -6.211 -12.586 1.362 1 94.38 125 GLU A N 1
ATOM 989 C CA . GLU A 1 125 ? -7.398 -13.438 1.331 1 94.38 125 GLU A CA 1
ATOM 990 C C . GLU A 1 125 ? -7.832 -13.727 -0.103 1 94.38 125 GLU A C 1
ATOM 992 O O . GLU A 1 125 ? -8.133 -14.867 -0.449 1 94.38 125 GLU A O 1
ATOM 997 N N . ARG A 1 126 ? -7.793 -12.75 -0.848 1 95.56 126 ARG A N 1
ATOM 998 C CA . ARG A 1 126 ? -8.195 -12.914 -2.242 1 95.56 126 ARG A CA 1
ATOM 999 C C . ARG A 1 126 ? -7.223 -13.836 -2.982 1 95.56 126 ARG A C 1
ATOM 1001 O O . ARG A 1 126 ? -7.641 -14.656 -3.803 1 95.56 126 ARG A O 1
ATOM 1008 N N . ALA A 1 127 ? -6.016 -13.617 -2.676 1 97.38 127 ALA A N 1
ATOM 1009 C CA . ALA A 1 127 ? -4.996 -14.438 -3.328 1 97.38 127 ALA A CA 1
ATOM 1010 C C . ALA A 1 127 ? -5.203 -15.914 -3.029 1 97.38 127 ALA A C 1
ATOM 1012 O O . ALA A 1 127 ? -5 -16.766 -3.898 1 97.38 127 ALA A O 1
ATOM 1013 N N . ARG A 1 128 ? -5.672 -16.203 -1.85 1 97.31 128 ARG A N 1
ATOM 1014 C CA . ARG A 1 128 ? -5.887 -17.594 -1.429 1 97.31 128 ARG A CA 1
ATOM 1015 C C . ARG A 1 128 ? -6.98 -18.25 -2.262 1 97.31 128 ARG A C 1
ATOM 1017 O O . ARG A 1 128 ? -6.969 -19.469 -2.453 1 97.31 128 ARG A O 1
ATOM 1024 N N . TYR A 1 129 ? -7.875 -17.453 -2.824 1 96.31 129 TYR A N 1
ATOM 1025 C CA . TYR A 1 129 ? -9.031 -18 -3.52 1 96.31 129 TYR A CA 1
ATOM 1026 C C . TYR A 1 129 ? -8.891 -17.844 -5.027 1 96.31 129 TYR A C 1
ATOM 1028 O O . TYR A 1 129 ? -9.789 -18.219 -5.785 1 96.31 129 TYR A O 1
ATOM 1036 N N . LEU A 1 130 ? -7.805 -17.359 -5.434 1 97 130 LEU A N 1
ATOM 1037 C CA . LEU A 1 130 ? -7.598 -17.125 -6.859 1 97 130 LEU A CA 1
ATOM 1038 C C . LEU A 1 130 ? -7.77 -18.406 -7.652 1 97 130 LEU A C 1
ATOM 1040 O O . LEU A 1 130 ? -8.453 -18.422 -8.68 1 97 130 LEU A O 1
ATOM 1044 N N . PRO A 1 131 ? -7.25 -19.516 -7.152 1 97.25 131 PRO A N 1
ATOM 1045 C CA . PRO A 1 131 ? -7.418 -20.734 -7.934 1 97.25 131 PRO A CA 1
ATOM 1046 C C . PRO A 1 131 ? -8.883 -21.125 -8.133 1 97.25 131 PRO A C 1
ATOM 1048 O O . PRO A 1 131 ? -9.258 -21.594 -9.203 1 97.25 131 PRO A O 1
ATOM 1051 N N . ARG A 1 132 ? -9.711 -20.797 -7.207 1 96.94 132 ARG A N 1
ATOM 1052 C CA . ARG A 1 132 ? -11.141 -21.078 -7.316 1 96.94 132 ARG A CA 1
ATOM 1053 C C . ARG A 1 132 ? -11.781 -20.188 -8.383 1 96.94 132 ARG A C 1
ATOM 1055 O O . ARG A 1 132 ? -12.578 -20.672 -9.195 1 96.94 132 ARG A O 1
ATOM 1062 N N . MET A 1 133 ? -11.391 -19.031 -8.344 1 95.81 133 MET A N 1
ATOM 1063 C CA . MET A 1 133 ? -11.922 -18.094 -9.336 1 95.81 133 MET A CA 1
ATOM 1064 C C . MET A 1 133 ? -11.492 -18.484 -10.742 1 95.81 133 MET A C 1
ATOM 1066 O O . MET A 1 133 ? -12.148 -18.125 -11.719 1 95.81 133 MET A O 1
ATOM 1070 N N . CYS A 1 134 ? -10.469 -19.188 -10.711 1 97.31 134 CYS A N 1
ATOM 1071 C CA . CYS A 1 134 ? -9.914 -19.609 -11.992 1 97.31 134 CYS A CA 1
ATOM 1072 C C . CYS A 1 134 ? -10.352 -21.031 -12.344 1 97.31 134 CYS A C 1
ATOM 1074 O O . CYS A 1 134 ? -9.906 -21.594 -13.352 1 97.31 134 CYS A O 1
ATOM 1076 N N . ASN A 1 135 ? -11.062 -21.609 -11.492 1 96.56 135 ASN A N 1
ATOM 1077 C CA . ASN A 1 135 ? -11.523 -22.984 -11.68 1 96.56 135 ASN A CA 1
ATOM 1078 C C . ASN A 1 135 ? -10.359 -23.953 -11.773 1 96.56 135 ASN A C 1
ATOM 1080 O O . ASN A 1 135 ? -10.312 -24.797 -12.68 1 96.56 135 ASN A O 1
ATOM 1084 N N . MET A 1 136 ? -9.508 -23.719 -10.812 1 96.88 136 MET A N 1
ATOM 1085 C CA . MET A 1 136 ? -8.32 -24.562 -10.766 1 96.88 136 MET A CA 1
ATOM 1086 C C . MET A 1 136 ? -8.219 -25.281 -9.422 1 96.88 136 MET A C 1
ATOM 1088 O O . MET A 1 136 ? -8.891 -24.922 -8.461 1 96.88 136 MET A O 1
ATOM 1092 N N . ARG A 1 137 ? -7.309 -26.406 -9.5 1 93.56 137 ARG A N 1
ATOM 1093 C CA . ARG A 1 137 ? -6.938 -27.078 -8.25 1 93.56 137 ARG A CA 1
ATOM 1094 C C . ARG A 1 137 ? -5.543 -26.656 -7.801 1 93.56 137 ARG A C 1
ATOM 1096 O O . ARG A 1 137 ? -4.676 -26.375 -8.633 1 93.56 137 ARG A O 1
ATOM 1103 N N . PRO A 1 138 ? -5.273 -26.609 -6.562 1 94.88 138 PRO A N 1
ATOM 1104 C CA . PRO A 1 138 ? -6.293 -26.625 -5.512 1 94.88 138 PRO A CA 1
ATOM 1105 C C . PRO A 1 138 ? -7.191 -25.391 -5.539 1 94.88 138 PRO A C 1
ATOM 1107 O O . PRO A 1 138 ? -6.785 -24.344 -6.039 1 94.88 138 PRO A O 1
ATOM 1110 N N . THR A 1 139 ? -8.32 -25.5 -4.957 1 95.44 139 THR A N 1
ATOM 1111 C CA . THR A 1 139 ? -9.312 -24.438 -5.059 1 95.44 139 THR A CA 1
ATOM 1112 C C . THR A 1 139 ? -9.008 -23.328 -4.062 1 95.44 139 THR A C 1
ATOM 1114 O O . THR A 1 139 ? -9.508 -22.203 -4.203 1 95.44 139 THR A O 1
ATOM 1117 N N . GLU A 1 140 ? -8.188 -23.641 -3.076 1 96.12 140 GLU A N 1
ATOM 1118 C CA . GLU A 1 140 ? -7.762 -22.656 -2.084 1 96.12 140 GLU A CA 1
ATOM 1119 C C . GLU A 1 140 ? -6.32 -22.906 -1.646 1 96.12 140 GLU A C 1
ATOM 1121 O O . GLU A 1 140 ? -5.887 -24.047 -1.546 1 96.12 140 GLU A O 1
ATOM 1126 N N . CYS A 1 141 ? -5.652 -21.812 -1.549 1 97.06 141 CYS A N 1
ATOM 1127 C CA . CYS A 1 141 ? -4.305 -21.906 -1.001 1 97.06 141 CYS A CA 1
ATOM 1128 C C . CYS A 1 141 ? -4.301 -21.578 0.49 1 97.06 141 CYS A C 1
ATOM 1130 O O . CYS A 1 141 ? -5.047 -20.719 0.947 1 97.06 141 CYS A O 1
ATOM 1132 N N . ARG A 1 142 ? -3.434 -22.406 1.185 1 92.38 142 ARG A N 1
ATOM 1133 C CA . ARG A 1 142 ? -3.424 -22.25 2.635 1 92.38 142 ARG A CA 1
ATOM 1134 C C . ARG A 1 142 ? -2.154 -21.547 3.102 1 92.38 142 ARG A C 1
ATOM 1136 O O . ARG A 1 142 ? -1.065 -22.125 3.053 1 92.38 142 ARG A O 1
ATOM 1143 N N . PHE A 1 143 ? -2.174 -20.328 2.982 1 89 143 PHE A N 1
ATOM 1144 C CA . PHE A 1 143 ? -1.144 -19.469 3.568 1 89 143 PHE A CA 1
ATOM 1145 C C . PHE A 1 143 ? -1.764 -18.266 4.25 1 89 143 PHE A C 1
ATOM 1147 O O . PHE A 1 143 ? -2.922 -17.922 3.992 1 89 143 PHE A O 1
ATOM 1154 N N . MET B 1 1 ? 60.281 -47.312 30.234 1 31.41 1 MET B N 1
ATOM 1155 C CA . MET B 1 1 ? 59.188 -47.5 29.266 1 31.41 1 MET B CA 1
ATOM 1156 C C . MET B 1 1 ? 57.844 -47.625 29.984 1 31.41 1 MET B C 1
ATOM 1158 O O . MET B 1 1 ? 56.781 -47.312 29.422 1 31.41 1 MET B O 1
ATOM 1162 N N . ALA B 1 2 ? 57.844 -48.281 31.141 1 39.53 2 ALA B N 1
ATOM 1163 C CA . ALA B 1 2 ? 56.625 -48.812 31.703 1 39.53 2 ALA B CA 1
ATOM 1164 C C . ALA B 1 2 ? 55.844 -47.688 32.438 1 39.53 2 ALA B C 1
ATOM 1166 O O . ALA B 1 2 ? 54.656 -47.812 32.656 1 39.53 2 ALA B O 1
ATOM 1167 N N . LYS B 1 3 ? 56.562 -46.812 33.062 1 47.72 3 LYS B N 1
ATOM 1168 C CA . LYS B 1 3 ? 55.969 -45.875 34 1 47.72 3 LYS B CA 1
ATOM 1169 C C . LYS B 1 3 ? 55.125 -44.844 33.25 1 47.72 3 LYS B C 1
ATOM 1171 O O . LYS B 1 3 ? 54.25 -44.219 33.844 1 47.72 3 LYS B O 1
ATOM 1176 N N . LEU B 1 4 ? 55.562 -44.594 31.969 1 49.53 4 LEU B N 1
ATOM 1177 C CA . LEU B 1 4 ? 54.844 -43.562 31.234 1 49.53 4 LEU B CA 1
ATOM 1178 C C . LEU B 1 4 ? 53.5 -44.094 30.719 1 49.53 4 LEU B C 1
ATOM 1180 O O . LEU B 1 4 ? 52.719 -43.312 30.156 1 49.53 4 LEU B O 1
ATOM 1184 N N . THR B 1 5 ? 53.375 -45.469 30.906 1 46.91 5 THR B N 1
ATOM 1185 C CA . THR B 1 5 ? 52.219 -46.094 30.297 1 46.91 5 THR B CA 1
ATOM 1186 C C . THR B 1 5 ? 50.969 -45.875 31.156 1 46.91 5 THR B C 1
ATOM 1188 O O . THR B 1 5 ? 49.844 -45.969 30.656 1 46.91 5 THR B O 1
ATOM 1191 N N . VAL B 1 6 ? 51.219 -45.594 32.469 1 51.66 6 VAL B N 1
ATOM 1192 C CA . VAL B 1 6 ? 50.031 -45.656 33.312 1 51.66 6 VAL B CA 1
ATOM 1193 C C . VAL B 1 6 ? 49.188 -44.406 33.125 1 51.66 6 VAL B C 1
ATOM 1195 O O . VAL B 1 6 ? 47.969 -44.469 33.156 1 51.66 6 VAL B O 1
ATOM 1198 N N . VAL B 1 7 ? 49.969 -43.25 32.906 1 49.81 7 VAL B N 1
ATOM 1199 C CA . VAL B 1 7 ? 49.188 -42.031 32.844 1 49.81 7 VAL B CA 1
ATOM 1200 C C . VAL B 1 7 ? 48.344 -42 31.578 1 49.81 7 VAL B C 1
ATOM 1202 O O . VAL B 1 7 ? 47.281 -41.406 31.547 1 49.81 7 VAL B O 1
ATOM 1205 N N . ALA B 1 8 ? 48.844 -42.844 30.531 1 48.59 8 ALA B N 1
ATOM 1206 C CA . ALA B 1 8 ? 48.125 -42.75 29.25 1 48.59 8 ALA B CA 1
ATOM 1207 C C . ALA B 1 8 ? 46.781 -43.469 29.344 1 48.59 8 ALA B C 1
ATOM 1209 O O . ALA B 1 8 ? 45.844 -43.125 28.625 1 48.59 8 ALA B O 1
ATOM 1210 N N . ALA B 1 9 ? 46.781 -44.5 30.312 1 50.03 9 ALA B N 1
ATOM 1211 C CA . ALA B 1 9 ? 45.562 -45.281 30.344 1 50.03 9 ALA B CA 1
ATOM 1212 C C . ALA B 1 9 ? 44.406 -44.5 30.938 1 50.03 9 ALA B C 1
ATOM 1214 O O . ALA B 1 9 ? 43.25 -44.719 30.594 1 50.03 9 ALA B O 1
ATOM 1215 N N . LEU B 1 10 ? 44.812 -43.625 31.906 1 45.78 10 LEU B N 1
ATOM 1216 C CA . LEU B 1 10 ? 43.719 -42.938 32.562 1 45.78 10 LEU B CA 1
ATOM 1217 C C . LEU B 1 10 ? 43.094 -41.906 31.625 1 45.78 10 LEU B C 1
ATOM 1219 O O . LEU B 1 10 ? 41.875 -41.656 31.672 1 45.78 10 LEU B O 1
ATOM 1223 N N . LEU B 1 11 ? 44.031 -41.344 30.734 1 47.41 11 LEU B N 1
ATOM 1224 C CA . LEU B 1 11 ? 43.469 -40.281 29.906 1 47.41 11 LEU B CA 1
ATOM 1225 C C . LEU B 1 11 ? 42.531 -40.906 28.844 1 47.41 11 LEU B C 1
ATOM 1227 O O . LEU B 1 11 ? 41.594 -40.219 28.391 1 47.41 11 LEU B O 1
ATOM 1231 N N . LEU B 1 12 ? 42.781 -42.25 28.484 1 44.88 12 LEU B N 1
ATOM 1232 C CA . LEU B 1 12 ? 41.938 -42.812 27.438 1 44.88 12 LEU B CA 1
ATOM 1233 C C . LEU B 1 12 ? 40.531 -43.094 27.969 1 44.88 12 LEU B C 1
ATOM 1235 O O . LEU B 1 12 ? 39.562 -43.125 27.203 1 44.88 12 LEU B O 1
ATOM 1239 N N . CYS B 1 13 ? 40.5 -43.406 29.344 1 44.62 13 CYS B N 1
ATOM 1240 C CA . CYS B 1 13 ? 39.188 -43.844 29.812 1 44.62 13 CYS B CA 1
ATOM 1241 C C . CYS B 1 13 ? 38.219 -42.656 29.797 1 44.62 13 CYS B C 1
ATOM 1243 O O . CYS B 1 13 ? 37 -42.844 29.891 1 44.62 13 CYS B O 1
ATOM 1245 N N . LEU B 1 14 ? 38.844 -41.406 30.031 1 45.47 14 LEU B N 1
ATOM 1246 C CA . LEU B 1 14 ? 37.875 -40.312 30.141 1 45.47 14 LEU B CA 1
ATOM 1247 C C . LEU B 1 14 ? 37.219 -40.062 28.781 1 45.47 14 LEU B C 1
ATOM 1249 O O . LEU B 1 14 ? 36.062 -39.656 28.734 1 45.47 14 LEU B O 1
ATOM 1253 N N . VAL B 1 15 ? 38.031 -40.281 27.688 1 47.16 15 VAL B N 1
ATOM 1254 C CA . VAL B 1 15 ? 37.406 -39.844 26.438 1 47.16 15 VAL B CA 1
ATOM 1255 C C . VAL B 1 15 ? 36.312 -40.844 26.047 1 47.16 15 VAL B C 1
ATOM 1257 O O . VAL B 1 15 ? 35.438 -40.5 25.234 1 47.16 15 VAL B O 1
ATOM 1260 N N . ALA B 1 16 ? 36.406 -42.125 26.625 1 43.12 16 ALA B N 1
ATOM 1261 C CA . ALA B 1 16 ? 35.5 -43.125 26.078 1 43.12 16 ALA B CA 1
ATOM 1262 C C . ALA B 1 16 ? 34.062 -42.875 26.547 1 43.12 16 ALA B C 1
ATOM 1264 O O . ALA B 1 16 ? 33.094 -43.375 25.938 1 43.12 16 ALA B O 1
ATOM 1265 N N . VAL B 1 17 ? 33.969 -42.406 27.844 1 43.81 17 VAL B N 1
ATOM 1266 C CA . VAL B 1 17 ? 32.594 -42.406 28.281 1 43.81 17 VAL B CA 1
ATOM 1267 C C . VAL B 1 17 ? 31.797 -41.344 27.516 1 43.81 17 VAL B C 1
ATOM 1269 O O . VAL B 1 17 ? 30.562 -41.406 27.438 1 43.81 17 VAL B O 1
ATOM 1272 N N . ALA B 1 18 ? 32.562 -40.281 27.156 1 41.59 18 ALA B N 1
ATOM 1273 C CA . ALA B 1 18 ? 31.766 -39.188 26.578 1 41.59 18 ALA B CA 1
ATOM 1274 C C . ALA B 1 18 ? 31.078 -39.656 25.297 1 41.59 18 ALA B C 1
ATOM 1276 O O . ALA B 1 18 ? 30.203 -38.969 24.766 1 41.59 18 ALA B O 1
ATOM 1277 N N . SER B 1 19 ? 31.719 -40.688 24.656 1 37.91 19 SER B N 1
ATOM 1278 C CA . SER B 1 19 ? 31.172 -40.875 23.312 1 37.91 19 SER B CA 1
ATOM 1279 C C . SER B 1 19 ? 29.797 -41.5 23.359 1 37.91 19 SER B C 1
ATOM 1281 O O . SER B 1 19 ? 29.125 -41.625 22.328 1 37.91 19 SER B O 1
ATOM 1283 N N . ALA B 1 20 ? 29.578 -42.25 24.469 1 39.53 20 ALA B N 1
ATOM 1284 C CA . ALA B 1 20 ? 28.453 -43.156 24.188 1 39.53 20 ALA B CA 1
ATOM 1285 C C . ALA B 1 20 ? 27.141 -42.406 24.109 1 39.53 20 ALA B C 1
ATOM 1287 O O . ALA B 1 20 ? 26.172 -42.875 23.516 1 39.53 20 ALA B O 1
ATOM 1288 N N . ASN B 1 21 ? 27 -41.562 25.156 1 35.84 21 ASN B N 1
ATOM 1289 C CA . ASN B 1 21 ? 25.594 -41.188 25.188 1 35.84 21 ASN B CA 1
ATOM 1290 C C . ASN B 1 21 ? 25.219 -40.344 23.969 1 35.84 21 ASN B C 1
ATOM 1292 O O . ASN B 1 21 ? 25.359 -39.125 24.016 1 35.84 21 ASN B O 1
ATOM 1296 N N . ARG B 1 22 ? 25.75 -40.656 22.844 1 34.19 22 ARG B N 1
ATOM 1297 C CA . ARG B 1 22 ? 25.203 -40 21.672 1 34.19 22 ARG B CA 1
ATOM 1298 C C . ARG B 1 22 ? 23.703 -40.219 21.562 1 34.19 22 ARG B C 1
ATOM 1300 O O . ARG B 1 22 ? 23.25 -41.344 21.375 1 34.19 22 ARG B O 1
ATOM 1307 N N . PHE B 1 23 ? 22.859 -39.688 22.484 1 32.94 23 PHE B N 1
ATOM 1308 C CA . PHE B 1 23 ? 21.438 -39.562 22.203 1 32.94 23 PHE B CA 1
ATOM 1309 C C . PHE B 1 23 ? 21.203 -39.094 20.781 1 32.94 23 PHE B C 1
ATOM 1311 O O . PHE B 1 23 ? 21.609 -37.969 20.422 1 32.94 23 PHE B O 1
ATOM 1318 N N . THR B 1 24 ? 21.406 -39.875 19.828 1 30.61 24 THR B N 1
ATOM 1319 C CA . THR B 1 24 ? 20.953 -39.531 18.484 1 30.61 24 THR B CA 1
ATOM 1320 C C . THR B 1 24 ? 19.484 -39.156 18.484 1 30.61 24 THR B C 1
ATOM 1322 O O . THR B 1 24 ? 18.609 -39.969 18.781 1 30.61 24 THR B O 1
ATOM 1325 N N . ALA B 1 25 ? 19.125 -38.094 19.219 1 33.28 25 ALA B N 1
ATOM 1326 C CA . ALA B 1 25 ? 17.828 -37.5 18.906 1 33.28 25 ALA B CA 1
ATOM 1327 C C . ALA B 1 25 ? 17.562 -37.5 17.406 1 33.28 25 ALA B C 1
ATOM 1329 O O . ALA B 1 25 ? 18.234 -36.781 16.656 1 33.28 25 ALA B O 1
ATOM 1330 N N . THR B 1 26 ? 17.359 -38.656 16.781 1 31.84 26 THR B N 1
ATOM 1331 C CA . THR B 1 26 ? 16.859 -38.75 15.422 1 31.84 26 THR B CA 1
ATOM 1332 C C . THR B 1 26 ? 15.656 -37.812 15.234 1 31.84 26 THR B C 1
ATOM 1334 O O . THR B 1 26 ? 14.609 -38 15.852 1 31.84 26 THR B O 1
ATOM 1337 N N . THR B 1 27 ? 15.883 -36.531 15.352 1 37.03 27 THR B N 1
ATOM 1338 C CA . THR B 1 27 ? 14.844 -35.656 14.844 1 37.03 27 THR B CA 1
ATOM 1339 C C . THR B 1 27 ? 14.234 -36.219 13.555 1 37.03 27 THR B C 1
ATOM 1341 O O . THR B 1 27 ? 14.945 -36.406 12.562 1 37.03 27 THR B O 1
ATOM 1344 N N . THR B 1 28 ? 13.344 -37.125 13.633 1 35.94 28 THR B N 1
ATOM 1345 C CA . THR B 1 28 ? 12.484 -37.406 12.492 1 35.94 28 THR B CA 1
ATOM 1346 C C . THR B 1 28 ? 12.18 -36.156 11.703 1 35.94 28 THR B C 1
ATOM 1348 O O . THR B 1 28 ? 11.492 -35.25 12.195 1 35.94 28 THR B O 1
ATOM 1351 N N . VAL B 1 29 ? 13.195 -35.594 11.086 1 39.31 29 VAL B N 1
ATOM 1352 C CA . VAL B 1 29 ? 12.812 -34.719 9.969 1 39.31 29 VAL B CA 1
ATOM 1353 C C . VAL B 1 29 ? 11.641 -35.344 9.211 1 39.31 29 VAL B C 1
ATOM 1355 O O . VAL B 1 29 ? 11.766 -36.438 8.664 1 39.31 29 VAL B O 1
ATOM 1358 N N . MET B 1 30 ? 10.523 -35.406 9.812 1 35.16 30 MET B N 1
ATOM 1359 C CA . MET B 1 30 ? 9.367 -35.781 8.992 1 35.16 30 MET B CA 1
ATOM 1360 C C . MET B 1 30 ? 9.617 -35.469 7.523 1 35.16 30 MET B C 1
ATOM 1362 O O . MET B 1 30 ? 10.242 -34.469 7.199 1 35.16 30 MET B O 1
ATOM 1366 N N . GLU B 1 31 ? 9.742 -36.438 6.605 1 40.16 31 GLU B N 1
ATOM 1367 C CA . GLU B 1 31 ? 9.727 -36.469 5.145 1 40.16 31 GLU B CA 1
ATOM 1368 C C . GLU B 1 31 ? 8.898 -35.312 4.582 1 40.16 31 GLU B C 1
ATOM 1370 O O . GLU B 1 31 ? 8.883 -35.094 3.371 1 40.16 31 GLU B O 1
ATOM 1375 N N . ASP B 1 32 ? 8.008 -34.812 5.359 1 41.31 32 ASP B N 1
ATOM 1376 C CA . ASP B 1 32 ? 7.246 -33.688 4.785 1 41.31 32 ASP B CA 1
ATOM 1377 C C . ASP B 1 32 ? 8.164 -32.531 4.418 1 41.31 32 ASP B C 1
ATOM 1379 O O . ASP B 1 32 ? 7.777 -31.641 3.65 1 41.31 32 ASP B O 1
ATOM 1383 N N . ASP B 1 33 ? 9.266 -32.469 4.977 1 43.41 33 ASP B N 1
ATOM 1384 C CA . ASP B 1 33 ? 10.141 -31.328 4.715 1 43.41 33 ASP B CA 1
ATOM 1385 C C . ASP B 1 33 ? 10.914 -31.516 3.414 1 43.41 33 ASP B C 1
ATOM 1387 O O . ASP B 1 33 ? 11.352 -30.547 2.797 1 43.41 33 ASP B O 1
ATOM 1391 N N . VAL B 1 34 ? 11.297 -32.719 3.02 1 45.16 34 VAL B N 1
ATOM 1392 C CA . VAL B 1 34 ? 12.133 -33 1.861 1 45.16 34 VAL B CA 1
ATOM 1393 C C . VAL B 1 34 ? 11.32 -32.812 0.58 1 45.16 34 VAL B C 1
ATOM 1395 O O . VAL B 1 34 ? 11.836 -32.312 -0.424 1 45.16 34 VAL B O 1
ATOM 1398 N N . VAL B 1 35 ? 10.102 -33.375 0.486 1 45.22 35 VAL B N 1
ATOM 1399 C CA . VAL B 1 35 ? 9.219 -33.156 -0.656 1 45.22 35 VAL B CA 1
ATOM 1400 C C . VAL B 1 35 ? 8.969 -31.672 -0.854 1 45.22 35 VAL B C 1
ATOM 1402 O O . VAL B 1 35 ? 8.867 -31.203 -1.987 1 45.22 35 VAL B O 1
ATOM 1405 N N . GLU B 1 36 ? 8.914 -30.891 0.168 1 51.19 36 GLU B N 1
ATOM 1406 C CA . GLU B 1 36 ? 8.727 -29.438 0.137 1 51.19 36 GLU B CA 1
ATOM 1407 C C . GLU B 1 36 ? 9.914 -28.734 -0.526 1 51.19 36 GLU B C 1
ATOM 1409 O O . GLU B 1 36 ? 9.734 -27.75 -1.242 1 51.19 36 GLU B O 1
ATOM 1414 N N . ASN B 1 37 ? 11.055 -29.328 -0.33 1 54.41 37 ASN B N 1
ATOM 1415 C CA . ASN B 1 37 ? 12.289 -28.703 -0.806 1 54.41 37 ASN B CA 1
ATOM 1416 C C . ASN B 1 37 ? 12.461 -28.875 -2.312 1 54.41 37 ASN B C 1
ATOM 1418 O O . ASN B 1 37 ? 12.844 -27.938 -3.012 1 54.41 37 ASN B O 1
ATOM 1422 N N . GLN B 1 38 ? 12.477 -30.156 -2.746 1 54.59 38 GLN B N 1
ATOM 1423 C CA . GLN B 1 38 ? 12.695 -30.391 -4.168 1 54.59 38 GLN B CA 1
ATOM 1424 C C . GLN B 1 38 ? 11.625 -29.703 -5.016 1 54.59 38 GLN B C 1
ATOM 1426 O O . GLN B 1 38 ? 11.922 -29.156 -6.082 1 54.59 38 GLN B O 1
ATOM 1431 N N . GLY B 1 39 ? 10.359 -29.766 -4.578 1 62.69 39 GLY B N 1
ATOM 1432 C CA . GLY B 1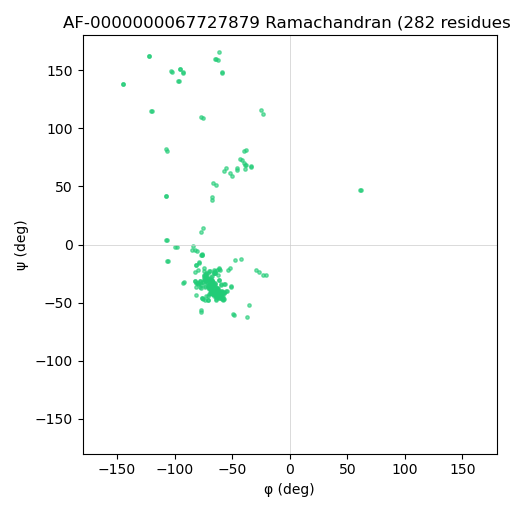 39 ? 9.227 -29.094 -5.188 1 62.69 39 GLY B CA 1
ATOM 1433 C C . GLY B 1 39 ? 9.359 -27.578 -5.195 1 62.69 39 GLY B C 1
ATOM 1434 O O . GLY B 1 39 ? 8.984 -26.922 -6.172 1 62.69 39 GLY B O 1
ATOM 1435 N N . SER B 1 40 ? 10.258 -27.281 -4.254 1 79.5 40 SER B N 1
ATOM 1436 C CA . SER B 1 40 ? 10.453 -25.844 -4.133 1 79.5 40 SER B CA 1
ATOM 1437 C C . SER B 1 40 ? 11.383 -25.312 -5.227 1 79.5 40 SER B C 1
ATOM 1439 O O . SER B 1 40 ? 11.148 -24.234 -5.785 1 79.5 40 SER B O 1
ATOM 1441 N N . GLN B 1 41 ? 12.375 -26.203 -5.609 1 87.44 41 GLN B N 1
ATOM 1442 C CA . GLN B 1 41 ? 13.281 -25.719 -6.652 1 87.44 41 GLN B CA 1
ATOM 1443 C C . GLN B 1 41 ? 12.586 -25.672 -8.008 1 87.44 41 GLN B C 1
ATOM 1445 O O . GLN B 1 41 ? 12.75 -24.719 -8.766 1 87.44 41 GLN B O 1
ATOM 1450 N N . ARG B 1 42 ? 11.844 -26.766 -8.281 1 92.69 42 ARG B N 1
ATOM 1451 C CA . ARG B 1 42 ? 11.078 -26.797 -9.523 1 92.69 42 ARG B CA 1
ATOM 1452 C C . ARG B 1 42 ? 10.109 -25.609 -9.602 1 92.69 42 ARG B C 1
ATOM 1454 O O . ARG B 1 42 ? 10 -24.969 -10.648 1 92.69 42 ARG B O 1
ATOM 1461 N N . CYS B 1 43 ? 9.516 -25.312 -8.539 1 94.19 43 CYS B N 1
ATOM 1462 C CA . CYS B 1 43 ? 8.562 -24.219 -8.5 1 94.19 43 CYS B CA 1
ATOM 1463 C C . CYS B 1 43 ? 9.266 -22.875 -8.648 1 94.19 43 CYS B C 1
ATOM 1465 O O . CYS B 1 43 ? 8.773 -21.984 -9.336 1 94.19 43 CYS B O 1
ATOM 1467 N N . GLN B 1 44 ? 10.445 -22.812 -8.086 1 92.56 44 GLN B N 1
ATOM 1468 C CA . GLN B 1 44 ? 11.227 -21.578 -8.211 1 92.56 44 GLN B CA 1
ATOM 1469 C C . GLN B 1 44 ? 11.617 -21.328 -9.664 1 92.56 44 GLN B C 1
ATOM 1471 O O . GLN B 1 44 ? 11.555 -20.188 -10.133 1 92.56 44 GLN B O 1
ATOM 1476 N N . GLU B 1 45 ? 11.961 -22.359 -10.312 1 94.19 45 GLU B N 1
ATOM 1477 C CA . GLU B 1 45 ? 12.297 -22.234 -11.727 1 94.19 45 GLU B CA 1
ATOM 1478 C C . GLU B 1 45 ? 11.094 -21.766 -12.547 1 94.19 45 GLU B C 1
ATOM 1480 O O . GLU B 1 45 ? 11.219 -20.922 -13.43 1 94.19 45 GLU B O 1
ATOM 1485 N N . GLN B 1 46 ? 9.945 -22.266 -12.242 1 94.5 46 GLN B N 1
ATOM 1486 C CA . GLN B 1 46 ? 8.719 -21.859 -12.938 1 94.5 46 GLN B CA 1
ATOM 1487 C C . GLN B 1 46 ? 8.383 -20.406 -12.672 1 94.5 46 GLN B C 1
ATOM 1489 O O . GLN B 1 46 ? 7.887 -19.703 -13.555 1 94.5 46 GLN B O 1
ATOM 1494 N N . MET B 1 47 ? 8.672 -19.953 -11.492 1 94.12 47 MET B N 1
ATOM 1495 C CA . MET B 1 47 ? 8.375 -18.578 -11.117 1 94.12 47 MET B CA 1
ATOM 1496 C C . MET B 1 47 ? 9.258 -17.594 -11.875 1 94.12 47 MET B C 1
ATOM 1498 O O . MET B 1 47 ? 8.859 -16.453 -12.125 1 94.12 47 MET B O 1
ATOM 1502 N N . GLN B 1 48 ? 10.461 -18.031 -12.227 1 91.75 48 GLN B N 1
ATOM 1503 C CA . GLN B 1 48 ? 11.359 -17.172 -13 1 91.75 48 GLN B CA 1
ATOM 1504 C C . GLN B 1 48 ? 10.883 -17.047 -14.445 1 91.75 48 GLN B C 1
ATOM 1506 O O . GLN B 1 48 ? 11.117 -16.031 -15.094 1 91.75 48 GLN B O 1
ATOM 1511 N N . ARG B 1 49 ? 10.141 -18.078 -14.844 1 91.06 49 ARG B N 1
ATOM 1512 C CA . ARG B 1 49 ? 9.664 -18.109 -16.219 1 91.06 49 ARG B CA 1
ATOM 1513 C C . ARG B 1 49 ? 8.289 -17.469 -16.344 1 91.06 49 ARG B C 1
ATOM 1515 O O . ARG B 1 49 ? 7.977 -16.828 -17.359 1 91.06 49 ARG B O 1
ATOM 1522 N N . GLN B 1 50 ? 7.586 -17.656 -15.273 1 86.94 50 GLN B N 1
ATOM 1523 C CA . GLN B 1 50 ? 6.203 -17.203 -15.273 1 86.94 50 GLN B CA 1
ATOM 1524 C C . GLN B 1 50 ? 5.965 -16.172 -14.156 1 86.94 50 GLN B C 1
ATOM 1526 O O . GLN B 1 50 ? 6.016 -16.516 -12.977 1 86.94 50 GLN B O 1
ATOM 1531 N N . ARG B 1 51 ? 5.668 -14.992 -14.656 1 89.5 51 ARG B N 1
ATOM 1532 C CA . ARG B 1 51 ? 5.363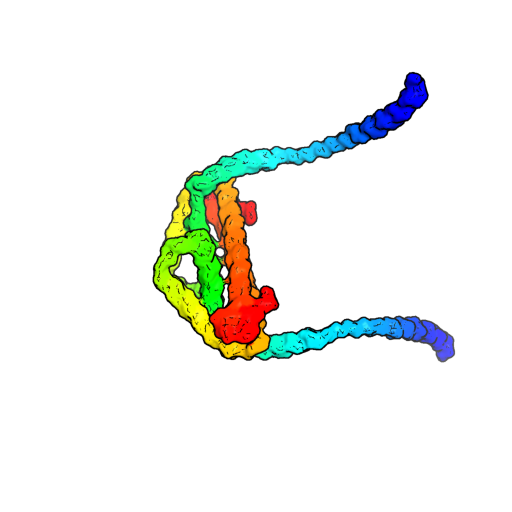 -13.961 -13.68 1 89.5 51 ARG B CA 1
ATOM 1533 C C . ARG B 1 51 ? 3.859 -13.844 -13.445 1 89.5 51 ARG B C 1
ATOM 1535 O O . ARG B 1 51 ? 3.064 -14.203 -14.32 1 89.5 51 ARG B O 1
ATOM 1542 N N . LEU B 1 52 ? 3.551 -13.422 -12.219 1 97.06 52 LEU B N 1
ATOM 1543 C CA . LEU B 1 52 ? 2.15 -13.289 -11.836 1 97.06 52 LEU B CA 1
ATOM 1544 C C . LEU B 1 52 ? 1.744 -11.828 -11.742 1 97.06 52 LEU B C 1
ATOM 1546 O O . LEU B 1 52 ? 1.025 -11.43 -10.82 1 97.06 52 LEU B O 1
ATOM 1550 N N . ASN B 1 53 ? 2.248 -11.031 -12.766 1 94.38 53 ASN B N 1
ATOM 1551 C CA . ASN B 1 53 ? 2.027 -9.594 -12.75 1 94.38 53 ASN B CA 1
ATOM 1552 C C . ASN B 1 53 ? 0.542 -9.25 -12.844 1 94.38 53 ASN B C 1
ATOM 1554 O O . ASN B 1 53 ? 0.068 -8.336 -12.164 1 94.38 53 ASN B O 1
ATOM 1558 N N . HIS B 1 54 ? -0.148 -10 -13.648 1 95.38 54 HIS B N 1
ATOM 1559 C CA . HIS B 1 54 ? -1.569 -9.711 -13.805 1 95.38 54 HIS B CA 1
ATOM 1560 C C . HIS B 1 54 ? -2.354 -10.117 -12.562 1 95.38 54 HIS B C 1
ATOM 1562 O O . HIS B 1 54 ? -3.371 -9.5 -12.234 1 95.38 54 HIS B O 1
ATOM 1568 N N . CYS B 1 55 ? -1.87 -11.086 -11.852 1 96.81 55 CYS B N 1
ATOM 1569 C CA . CYS B 1 55 ? -2.488 -11.453 -10.578 1 96.81 55 CYS B CA 1
ATOM 1570 C C . CYS B 1 55 ? -2.277 -10.359 -9.539 1 96.81 55 CYS B C 1
ATOM 1572 O O . CYS B 1 55 ? -3.209 -9.992 -8.82 1 96.81 55 CYS B O 1
ATOM 1574 N N . ARG B 1 56 ? -1.089 -9.891 -9.586 1 95.25 56 ARG B N 1
ATOM 1575 C CA . ARG B 1 56 ? -0.778 -8.781 -8.688 1 95.25 56 ARG B CA 1
ATOM 1576 C C . ARG B 1 56 ? -1.701 -7.594 -8.945 1 95.25 56 ARG B C 1
ATOM 1578 O O . ARG B 1 56 ? -2.238 -7.004 -8.008 1 95.25 56 ARG B O 1
ATOM 1585 N N . MET B 1 57 ? -1.85 -7.262 -10.172 1 91.06 57 MET B N 1
ATOM 1586 C CA . MET B 1 57 ? -2.678 -6.117 -10.547 1 91.06 57 MET B CA 1
ATOM 1587 C C . MET B 1 57 ? -4.137 -6.355 -10.172 1 91.06 57 MET B C 1
ATOM 1589 O O . MET B 1 57 ? -4.816 -5.445 -9.703 1 91.06 57 MET B O 1
ATOM 1593 N N . TYR B 1 58 ? -4.59 -7.492 -10.43 1 93.5 58 TYR B N 1
ATOM 1594 C CA . TYR B 1 58 ? -5.957 -7.844 -10.07 1 93.5 58 TYR B CA 1
ATOM 1595 C C . TYR B 1 58 ? -6.18 -7.703 -8.57 1 93.5 58 TYR B C 1
ATOM 1597 O O . TYR B 1 58 ? -7.18 -7.129 -8.133 1 93.5 58 TYR B O 1
ATOM 1605 N N . LEU B 1 59 ? -5.246 -8.227 -7.785 1 94.75 59 LEU B N 1
ATOM 1606 C CA . LEU B 1 59 ? -5.375 -8.266 -6.332 1 94.75 59 LEU B CA 1
ATOM 1607 C C . LEU B 1 59 ? -5.234 -6.875 -5.73 1 94.75 59 LEU B C 1
ATOM 1609 O O . LEU B 1 59 ? -5.832 -6.578 -4.695 1 94.75 59 LEU B O 1
ATOM 1613 N N . SER B 1 60 ? -4.336 -6.047 -6.328 1 86.62 60 SER B N 1
ATOM 1614 C CA . SER B 1 60 ? -4.074 -4.715 -5.801 1 86.62 60 SER B CA 1
ATOM 1615 C C . SER B 1 60 ? -5.281 -3.797 -5.984 1 86.62 60 SER B C 1
ATOM 1617 O O . SER B 1 60 ? -5.527 -2.914 -5.164 1 86.62 60 SER B O 1
ATOM 1619 N N . ARG B 1 61 ? -5.969 -3.912 -7.086 1 73.69 61 ARG B N 1
ATOM 1620 C CA . ARG B 1 61 ? -7.098 -3.049 -7.414 1 73.69 61 ARG B CA 1
ATOM 1621 C C . ARG B 1 61 ? -8.336 -3.443 -6.617 1 73.69 61 ARG B C 1
ATOM 1623 O O . ARG B 1 61 ? -9.148 -2.588 -6.258 1 73.69 61 ARG B O 1
ATOM 1630 N N . GLY B 1 62 ? -8.625 -4.695 -6.562 1 58.62 62 GLY B N 1
ATOM 1631 C CA . GLY B 1 62 ? -9.766 -5.164 -5.789 1 58.62 62 GLY B CA 1
ATOM 1632 C C . GLY B 1 62 ? -9.773 -4.645 -4.363 1 58.62 62 GLY B C 1
ATOM 1633 O O . GLY B 1 62 ? -10.836 -4.445 -3.773 1 58.62 62 GLY B O 1
ATOM 1634 N N . GLY B 1 63 ? -8.711 -4.508 -3.746 1 54.78 63 GLY B N 1
ATOM 1635 C CA . GLY B 1 63 ? -8.617 -3.902 -2.428 1 54.78 63 GLY B CA 1
ATOM 1636 C C . GLY B 1 63 ? -8.992 -2.432 -2.42 1 54.78 63 GLY B C 1
ATOM 1637 O O . GLY B 1 63 ? -9.531 -1.93 -1.431 1 54.78 63 GLY B O 1
ATOM 1638 N N . GLN B 1 64 ? -8.641 -1.743 -3.48 1 53.59 64 GLN B N 1
ATOM 1639 C CA . GLN B 1 64 ? -8.984 -0.329 -3.572 1 53.59 64 GLN B CA 1
ATOM 1640 C C . GLN B 1 64 ? -10.492 -0.141 -3.703 1 53.59 64 GLN B C 1
ATOM 1642 O O . GLN B 1 64 ? -11.047 0.851 -3.221 1 53.59 64 GLN B O 1
ATOM 1647 N N . LEU B 1 65 ? -11.109 -1.041 -4.355 1 47.12 65 LEU B N 1
ATOM 1648 C CA . LEU B 1 65 ? -12.547 -0.922 -4.605 1 47.12 65 LEU B CA 1
ATOM 1649 C C . LEU B 1 65 ? -13.336 -1.122 -3.32 1 47.12 65 LEU B C 1
ATOM 1651 O O . LEU B 1 65 ? -14.43 -0.574 -3.168 1 47.12 65 LEU B O 1
ATOM 1655 N N . TYR B 1 66 ? -12.906 -1.988 -2.539 1 41.66 66 TYR B N 1
ATOM 1656 C CA . TYR B 1 66 ? -13.719 -2.188 -1.342 1 41.66 66 TYR B CA 1
ATOM 1657 C C . TYR B 1 66 ? -13.453 -1.091 -0.318 1 41.66 66 TYR B C 1
ATOM 1659 O O . TYR B 1 66 ? -14.109 -1.038 0.727 1 41.66 66 TYR B O 1
ATOM 1667 N N . GLY B 1 67 ? -12.438 -0.344 -0.389 1 39.06 67 GLY B N 1
ATOM 1668 C CA . GLY B 1 67 ? -12.445 0.788 0.524 1 39.06 67 GLY B CA 1
ATOM 1669 C C . GLY B 1 67 ? -13.602 1.736 0.288 1 39.06 67 GLY B C 1
ATOM 1670 O O . GLY B 1 67 ? -14.281 1.653 -0.738 1 39.06 67 GLY B O 1
ATOM 1671 N N . GLU B 1 68 ? -13.914 2.701 1.295 1 40.88 68 GLU B N 1
ATOM 1672 C CA . GLU B 1 68 ? -15.094 3.545 1.42 1 40.88 68 GLU B CA 1
ATOM 1673 C C . GLU B 1 68 ? -15.578 4.027 0.054 1 40.88 68 GLU B C 1
ATOM 1675 O O . GLU B 1 68 ? -16.781 4.113 -0.192 1 40.88 68 GLU B O 1
ATOM 1680 N N . GLU B 1 69 ? -14.727 4.789 -0.63 1 40.81 69 GLU B N 1
ATOM 1681 C CA . GLU B 1 69 ? -15.328 5.59 -1.697 1 40.81 69 GLU B CA 1
ATOM 1682 C C . GLU B 1 69 ? -15.664 4.723 -2.908 1 40.81 69 GLU B C 1
ATOM 1684 O O . GLU B 1 69 ? -15.086 4.902 -3.984 1 40.81 69 GLU B O 1
ATOM 1689 N N . LEU B 1 70 ? -15.672 3.537 -2.799 1 40.22 70 LEU B N 1
ATOM 1690 C CA . LEU B 1 70 ? -16.109 2.652 -3.873 1 40.22 70 LEU B CA 1
ATOM 1691 C C . LEU B 1 70 ? -17.484 3.064 -4.395 1 40.22 70 LEU B C 1
ATOM 1693 O O . LEU B 1 70 ? -18.078 2.367 -5.223 1 40.22 70 LEU B O 1
ATOM 1697 N N . SER B 1 71 ? -18.172 3.744 -3.67 1 40.91 71 SER B N 1
ATOM 1698 C CA . SER B 1 71 ? -19.547 3.803 -4.188 1 40.91 71 SER B CA 1
ATOM 1699 C C . SER B 1 71 ? -19.562 4.137 -5.672 1 40.91 71 SER B C 1
ATOM 1701 O O . SER B 1 71 ? -20.391 3.617 -6.426 1 40.91 71 SER B O 1
ATOM 1703 N N . MET B 1 72 ? -19.016 5.348 -6.035 1 41.69 72 MET B N 1
ATOM 1704 C CA . MET B 1 72 ? -19.469 5.902 -7.309 1 41.69 72 MET B CA 1
ATOM 1705 C C . MET B 1 72 ? -18.672 5.332 -8.469 1 41.69 72 MET B C 1
ATOM 1707 O O . MET B 1 72 ? -18.672 5.895 -9.57 1 41.69 72 MET B O 1
ATOM 1711 N N . VAL B 1 73 ? -17.703 4.574 -8.266 1 45.22 73 VAL B N 1
ATOM 1712 C CA . VAL B 1 73 ? -17 4.184 -9.484 1 45.22 73 VAL B CA 1
ATOM 1713 C C . VAL B 1 73 ? -17.906 3.303 -10.344 1 45.22 73 VAL B C 1
ATOM 1715 O O . VAL B 1 73 ? -18.078 2.117 -10.055 1 45.22 73 VAL B O 1
ATOM 1718 N N . THR B 1 74 ? -18.953 3.648 -10.633 1 47.91 74 THR B N 1
ATOM 1719 C CA . THR B 1 74 ? -19.828 3.176 -11.703 1 47.91 74 THR B CA 1
ATOM 1720 C C . THR B 1 74 ? -19.031 2.951 -12.984 1 47.91 74 THR B C 1
ATOM 1722 O O . THR B 1 74 ? -19.594 2.551 -14.008 1 47.91 74 THR B O 1
ATOM 1725 N N . ASP B 1 75 ? -17.766 3.445 -13.055 1 54.47 75 ASP B N 1
ATOM 1726 C CA . ASP B 1 75 ? -17.406 3.494 -14.461 1 54.47 75 ASP B CA 1
ATOM 1727 C C . ASP B 1 75 ? -17.047 2.104 -14.984 1 54.47 75 ASP B C 1
ATOM 1729 O O . ASP B 1 75 ? -16.25 1.386 -14.367 1 54.47 75 ASP B O 1
ATOM 1733 N N . ASP B 1 76 ? -17.812 1.522 -15.781 1 61.5 76 ASP B N 1
ATOM 1734 C CA . ASP B 1 76 ? -17.719 0.394 -16.703 1 61.5 76 ASP B CA 1
ATOM 1735 C C . ASP B 1 76 ? -16.266 0.096 -17.062 1 61.5 76 ASP B C 1
ATOM 1737 O O . ASP B 1 76 ? -15.867 -1.067 -17.125 1 61.5 76 ASP B O 1
ATOM 1741 N N . ASP B 1 77 ? -15.484 1.123 -16.969 1 66.31 77 ASP B N 1
ATOM 1742 C CA . ASP B 1 77 ? -14.125 0.934 -17.469 1 66.31 77 ASP B CA 1
ATOM 1743 C C . ASP B 1 77 ? -13.242 0.25 -16.438 1 66.31 77 ASP B C 1
ATOM 1745 O O . ASP B 1 77 ? -12.461 -0.64 -16.766 1 66.31 77 ASP B O 1
ATOM 1749 N N . GLU B 1 78 ? -13.5 0.486 -15.141 1 67.25 78 GLU B N 1
ATOM 1750 C CA . GLU B 1 78 ? -12.664 -0.116 -14.109 1 67.25 78 GLU B CA 1
ATOM 1751 C C . GLU B 1 78 ? -13.016 -1.588 -13.906 1 67.25 78 GLU B C 1
ATOM 1753 O O . GLU B 1 78 ? -12.125 -2.422 -13.711 1 67.25 78 GLU B O 1
ATOM 1758 N N . SER B 1 79 ? -14.188 -1.802 -13.992 1 73 79 SER B N 1
ATOM 1759 C CA . SER B 1 79 ? -14.633 -3.184 -13.875 1 73 79 SER B CA 1
ATOM 1760 C C . SER B 1 79 ? -14.102 -4.043 -15.008 1 73 79 SER B C 1
ATOM 1762 O O . SER B 1 79 ? -13.672 -5.18 -14.789 1 73 79 SER B O 1
ATOM 1764 N N . ASN B 1 80 ? -14.07 -3.426 -16.141 1 79.69 80 ASN B N 1
ATOM 1765 C CA . ASN B 1 80 ? -13.562 -4.145 -17.312 1 79.69 80 ASN B CA 1
ATOM 1766 C C . ASN B 1 80 ? -12.07 -4.438 -17.188 1 79.69 80 ASN B C 1
ATOM 1768 O O . ASN B 1 80 ? -11.617 -5.531 -17.516 1 79.69 80 ASN B O 1
ATOM 1772 N N . GLN B 1 81 ? -11.391 -3.516 -16.531 1 84.5 81 GLN B N 1
ATOM 1773 C CA . GLN B 1 81 ? -9.953 -3.699 -16.391 1 84.5 81 GLN B CA 1
ATOM 1774 C C . GLN B 1 81 ? -9.633 -4.77 -15.344 1 84.5 81 GLN B C 1
ATOM 1776 O O . GLN B 1 81 ? -8.727 -5.578 -15.531 1 84.5 81 GLN B O 1
ATOM 1781 N N . GLU B 1 82 ? -10.469 -4.824 -14.391 1 86.94 82 GLU B N 1
ATOM 1782 C CA . GLU B 1 82 ? -10.281 -5.828 -13.344 1 86.94 82 GLU B CA 1
ATOM 1783 C C . GLU B 1 82 ? -10.508 -7.238 -13.883 1 86.94 82 GLU B C 1
ATOM 1785 O O . GLU B 1 82 ? -9.719 -8.148 -13.602 1 86.94 82 GLU B O 1
ATOM 1790 N N . GLN B 1 83 ? -11.484 -7.359 -14.695 1 89.06 83 GLN B N 1
ATOM 1791 C CA . GLN B 1 83 ? -11.812 -8.664 -15.258 1 89.06 83 GLN B CA 1
ATOM 1792 C C . GLN B 1 83 ? -10.734 -9.125 -16.234 1 89.06 83 GLN B C 1
ATOM 1794 O O . GLN B 1 83 ? -10.406 -10.312 -16.281 1 89.06 83 GLN B O 1
ATOM 1799 N N . GLU B 1 84 ? -10.258 -8.125 -16.938 1 93.56 84 GLU B N 1
ATOM 1800 C CA . GLU B 1 84 ? -9.188 -8.453 -17.875 1 93.56 84 GLU B CA 1
ATOM 1801 C C . GLU B 1 84 ? -7.949 -8.969 -17.141 1 93.56 84 GLU B C 1
ATOM 1803 O O . GLU B 1 84 ? -7.348 -9.961 -17.547 1 93.56 84 GLU B O 1
ATOM 1808 N N . HIS B 1 85 ? -7.637 -8.398 -16.016 1 94.81 85 HIS B N 1
ATOM 1809 C CA . HIS B 1 85 ? -6.48 -8.836 -15.25 1 94.81 85 HIS B CA 1
ATOM 1810 C C . HIS B 1 85 ? -6.715 -10.219 -14.641 1 94.81 85 HIS B C 1
ATOM 1812 O O . HIS B 1 85 ? -5.797 -11.039 -14.578 1 94.81 85 HIS B O 1
ATOM 1818 N N . LEU B 1 86 ? -7.93 -10.469 -14.273 1 95.69 86 LEU B N 1
ATOM 1819 C CA . LEU B 1 86 ? -8.227 -11.789 -13.734 1 95.69 86 LEU B CA 1
ATOM 1820 C C . LEU B 1 86 ? -8.008 -12.867 -14.789 1 95.69 86 LEU B C 1
ATOM 1822 O O . LEU B 1 86 ? -7.398 -13.906 -14.5 1 95.69 86 LEU B O 1
ATOM 1826 N N . GLN B 1 87 ? -8.539 -12.641 -15.977 1 95.94 87 GLN B N 1
ATOM 1827 C CA . GLN B 1 87 ? -8.391 -13.617 -17.047 1 95.94 87 GLN B CA 1
ATOM 1828 C C . GLN B 1 87 ? -6.918 -13.906 -17.328 1 95.94 87 GLN B C 1
ATOM 1830 O O . GLN B 1 87 ? -6.523 -15.07 -17.469 1 95.94 87 GLN B O 1
ATOM 1835 N N . GLN B 1 88 ? -6.164 -12.852 -17.422 1 96.94 88 GLN B N 1
ATOM 1836 C CA . GLN B 1 88 ? -4.738 -13.016 -17.672 1 96.94 88 GLN B CA 1
ATOM 1837 C C . GLN B 1 88 ? -4.039 -13.68 -16.484 1 96.94 88 GLN B C 1
ATOM 1839 O O . GLN B 1 88 ? -3.113 -14.469 -16.672 1 96.94 88 GLN B O 1
ATOM 1844 N N . CYS B 1 89 ? -4.508 -13.352 -15.359 1 97.5 89 CYS B N 1
ATOM 1845 C CA . CYS B 1 89 ? -3.986 -14.008 -14.164 1 97.5 89 CYS B CA 1
ATOM 1846 C C . CYS B 1 89 ? -4.227 -15.508 -14.219 1 97.5 89 CYS B C 1
ATOM 1848 O O . CYS B 1 89 ? -3.318 -16.297 -13.945 1 97.5 89 CYS B O 1
ATOM 1850 N N . CYS B 1 90 ? -5.383 -15.859 -14.578 1 98.12 90 CYS B N 1
ATOM 1851 C CA . CYS B 1 90 ? -5.715 -17.281 -14.648 1 98.12 90 CYS B CA 1
ATOM 1852 C C . CYS B 1 90 ? -4.855 -17.984 -15.688 1 98.12 90 CYS B C 1
ATOM 1854 O O . CYS B 1 90 ? -4.434 -19.125 -15.477 1 98.12 90 CYS B O 1
ATOM 1856 N N . GLU B 1 91 ? -4.609 -17.344 -16.766 1 97.44 91 GLU B N 1
ATOM 1857 C CA . GLU B 1 91 ? -3.719 -17.906 -17.781 1 97.44 91 GLU B CA 1
ATOM 1858 C C . GLU B 1 91 ? -2.309 -18.094 -17.234 1 97.44 91 GLU B C 1
ATOM 1860 O O . GLU B 1 91 ? -1.672 -19.125 -17.484 1 97.44 91 GLU B O 1
ATOM 1865 N N . GLN B 1 92 ? -1.866 -17.141 -16.453 1 97.44 92 GLN B N 1
ATOM 1866 C CA . GLN B 1 92 ? -0.552 -17.234 -15.836 1 97.44 92 GLN B CA 1
ATOM 1867 C C . GLN B 1 92 ? -0.492 -18.422 -14.859 1 97.44 92 GLN B C 1
ATOM 1869 O O . GLN B 1 92 ? 0.466 -19.188 -14.875 1 97.44 92 GLN B O 1
ATOM 1874 N N . LEU B 1 93 ? -1.483 -18.578 -14.086 1 97.62 93 LEU B N 1
ATOM 1875 C CA . LEU B 1 93 ? -1.522 -19.641 -13.094 1 97.62 93 LEU B CA 1
ATOM 1876 C C . LEU B 1 93 ? -1.604 -21 -13.758 1 97.62 93 LEU B C 1
ATOM 1878 O O . LEU B 1 93 ? -1.063 -21.984 -13.242 1 97.62 93 LEU B O 1
ATOM 1882 N N . ARG B 1 94 ? -2.254 -21.078 -14.93 1 97.12 94 ARG B N 1
ATOM 1883 C CA . ARG B 1 94 ? -2.404 -22.328 -15.656 1 97.12 94 ARG B CA 1
ATOM 1884 C C . ARG B 1 94 ? -1.053 -22.844 -16.141 1 97.12 94 ARG B C 1
ATOM 1886 O O . ARG B 1 94 ? -0.879 -24.047 -16.344 1 97.12 94 ARG B O 1
ATOM 1893 N N . ASN B 1 95 ? -0.17 -21.953 -16.281 1 96 95 ASN B N 1
ATOM 1894 C CA . ASN B 1 95 ? 1.144 -22.312 -16.797 1 96 95 ASN B CA 1
ATOM 1895 C C . ASN B 1 95 ? 2.039 -22.906 -15.711 1 96 95 ASN B C 1
ATOM 1897 O O . ASN B 1 95 ? 3.152 -23.344 -15.992 1 96 95 ASN B O 1
ATOM 1901 N N . PHE B 1 96 ? 1.555 -22.891 -14.523 1 96.5 96 PHE B N 1
ATOM 1902 C CA . PHE B 1 96 ? 2.264 -23.531 -13.43 1 96.5 96 PHE B CA 1
ATOM 1903 C C . PHE B 1 96 ? 1.782 -24.969 -13.242 1 96.5 96 PHE B C 1
ATOM 1905 O O . PHE B 1 96 ? 0.615 -25.266 -13.5 1 96.5 96 PHE B O 1
ATOM 1912 N N . ASP B 1 97 ? 2.756 -25.812 -12.797 1 95.12 97 ASP B N 1
ATOM 1913 C CA . ASP B 1 97 ? 2.309 -27.109 -12.289 1 95.12 97 ASP B CA 1
ATOM 1914 C C . ASP B 1 97 ? 1.337 -26.938 -11.125 1 95.12 97 ASP B C 1
ATOM 1916 O O . ASP B 1 97 ? 1.484 -26.016 -10.32 1 95.12 97 ASP B O 1
ATOM 1920 N N . THR B 1 98 ? 0.455 -27.828 -11.008 1 95.44 98 THR B N 1
ATOM 1921 C CA . THR B 1 98 ? -0.582 -27.75 -9.984 1 95.44 98 THR B CA 1
ATOM 1922 C C . THR B 1 98 ? 0.037 -27.609 -8.602 1 95.44 98 THR B C 1
ATOM 1924 O O . THR B 1 98 ? -0.436 -26.812 -7.785 1 95.44 98 THR B O 1
ATOM 1927 N N . GLN B 1 99 ? 1.122 -28.344 -8.383 1 93.5 99 GLN B N 1
ATOM 1928 C CA . GLN B 1 99 ? 1.719 -28.359 -7.055 1 93.5 99 GLN B CA 1
ATOM 1929 C C . GLN B 1 99 ? 2.504 -27.094 -6.777 1 93.5 99 GLN B C 1
ATOM 1931 O O . GLN B 1 99 ? 2.873 -26.812 -5.633 1 93.5 99 GLN B O 1
ATOM 1936 N N . CYS B 1 100 ? 2.693 -26.281 -7.809 1 96 100 CYS B N 1
ATOM 1937 C CA . CYS B 1 100 ? 3.512 -25.078 -7.652 1 96 100 CYS B CA 1
ATOM 1938 C C . CYS B 1 100 ? 2.643 -23.828 -7.602 1 96 100 CYS B C 1
ATOM 1940 O O . CYS B 1 100 ? 3.111 -22.75 -7.215 1 96 100 CYS B O 1
ATOM 1942 N N . ARG B 1 101 ? 1.415 -23.828 -7.949 1 96.12 101 ARG B N 1
ATOM 1943 C CA . ARG B 1 101 ? 0.527 -22.688 -8.102 1 96.12 101 ARG B CA 1
ATOM 1944 C C . ARG B 1 101 ? 0.399 -21.906 -6.797 1 96.12 101 ARG B C 1
ATOM 1946 O O . ARG B 1 101 ? 0.587 -20.688 -6.77 1 96.12 101 ARG B O 1
ATOM 1953 N N . CYS B 1 102 ? 0.237 -22.703 -5.691 1 96.69 102 CYS B N 1
ATOM 1954 C CA . CYS B 1 102 ? 0.041 -22.016 -4.418 1 96.69 102 CYS B CA 1
ATOM 1955 C C . CYS B 1 102 ? 1.361 -21.484 -3.875 1 96.69 102 CYS B C 1
ATOM 1957 O O . CYS B 1 102 ? 1.393 -20.438 -3.227 1 96.69 102 CYS B O 1
ATOM 1959 N N . GLU B 1 103 ? 2.344 -22.172 -4.18 1 95.25 103 GLU B N 1
ATOM 1960 C CA . GLU B 1 103 ? 3.656 -21.656 -3.799 1 95.25 103 GLU B CA 1
ATOM 1961 C C . GLU B 1 103 ? 3.984 -20.375 -4.555 1 95.25 103 GLU B C 1
ATOM 1963 O O . GLU B 1 103 ? 4.531 -19.438 -3.979 1 95.25 103 GLU B O 1
ATOM 1968 N N . ALA B 1 104 ? 3.674 -20.359 -5.762 1 96.5 104 ALA B N 1
ATOM 1969 C CA . ALA B 1 104 ? 3.908 -19.156 -6.578 1 96.5 104 ALA B CA 1
ATOM 1970 C C . ALA B 1 104 ? 3.115 -17.969 -6.047 1 96.5 104 ALA B C 1
ATOM 1972 O O . ALA B 1 104 ? 3.654 -16.875 -5.918 1 96.5 104 ALA B O 1
ATOM 1973 N N . LEU B 1 105 ? 1.908 -18.203 -5.648 1 97.38 105 LEU B N 1
ATOM 1974 C CA . LEU B 1 105 ? 1.06 -17.141 -5.094 1 97.38 105 LEU B CA 1
ATOM 1975 C C . LEU B 1 105 ? 1.6 -16.656 -3.754 1 97.38 105 LEU B C 1
ATOM 1977 O O . LEU B 1 105 ? 1.641 -15.453 -3.494 1 97.38 105 LEU B O 1
ATOM 1981 N N . ARG B 1 106 ? 2.006 -17.609 -2.982 1 96.81 106 ARG B N 1
ATOM 1982 C CA . ARG B 1 106 ? 2.57 -17.266 -1.683 1 96.81 106 ARG B CA 1
ATOM 1983 C C . ARG B 1 106 ? 3.805 -16.391 -1.84 1 96.81 106 ARG B C 1
ATOM 1985 O O . ARG B 1 106 ? 3.938 -15.367 -1.156 1 96.81 106 ARG B O 1
ATOM 1992 N N . ARG B 1 107 ? 4.609 -16.766 -2.721 1 95.62 107 ARG B N 1
ATOM 1993 C CA . ARG B 1 107 ? 5.844 -16.016 -2.928 1 95.62 107 ARG B CA 1
ATOM 1994 C C . ARG B 1 107 ? 5.551 -14.625 -3.492 1 95.62 107 ARG B C 1
ATOM 1996 O O . ARG B 1 107 ? 6.195 -13.648 -3.109 1 95.62 107 ARG B O 1
ATOM 2003 N N . MET B 1 108 ? 4.621 -14.594 -4.359 1 95.94 108 MET B N 1
ATOM 2004 C CA . MET B 1 108 ? 4.219 -13.297 -4.891 1 95.94 108 MET B CA 1
ATOM 2005 C C . MET B 1 108 ? 3.711 -12.391 -3.775 1 95.94 108 MET B C 1
ATOM 2007 O O . MET B 1 108 ? 4.074 -11.211 -3.717 1 95.94 108 MET B O 1
ATOM 2011 N N . MET B 1 109 ? 2.924 -12.93 -2.877 1 96.38 109 MET B N 1
ATOM 2012 C CA . MET B 1 109 ? 2.361 -12.148 -1.781 1 96.38 109 MET B CA 1
ATOM 2013 C C . MET B 1 109 ? 3.453 -11.711 -0.809 1 96.38 109 MET B C 1
ATOM 2015 O O . MET B 1 109 ? 3.4 -10.602 -0.264 1 96.38 109 MET B O 1
ATOM 2019 N N . MET B 1 110 ? 4.414 -12.5 -0.622 1 95.06 110 MET B N 1
ATOM 2020 C CA . MET B 1 110 ? 5.531 -12.141 0.25 1 95.06 110 MET B CA 1
ATOM 2021 C C . MET B 1 110 ? 6.34 -10.992 -0.343 1 95.06 110 MET B C 1
ATOM 2023 O O . MET B 1 110 ? 6.738 -10.078 0.375 1 95.06 110 MET B O 1
ATOM 2027 N N . GLN B 1 111 ? 6.516 -11.117 -1.587 1 92.88 111 GLN B N 1
ATOM 2028 C CA . GLN B 1 111 ? 7.223 -10.047 -2.271 1 92.88 111 GLN B CA 1
ATOM 2029 C C . GLN B 1 111 ? 6.441 -8.734 -2.195 1 92.88 111 GLN B C 1
ATOM 2031 O O . GLN B 1 111 ? 7.02 -7.676 -1.948 1 92.88 111 GLN B O 1
ATOM 2036 N N . GLU B 1 112 ? 5.199 -8.844 -2.355 1 92.94 112 GLU B N 1
ATOM 2037 C CA . GLU B 1 112 ? 4.332 -7.676 -2.283 1 92.94 112 GLU B CA 1
ATOM 2038 C C . GLU B 1 112 ? 4.375 -7.043 -0.897 1 92.94 112 GLU B C 1
ATOM 2040 O O . GLU B 1 112 ? 4.434 -5.816 -0.771 1 92.94 112 GLU B O 1
ATOM 2045 N N . ARG B 1 113 ? 4.344 -7.859 0.083 1 93.19 113 ARG B N 1
ATOM 2046 C CA . ARG B 1 113 ? 4.402 -7.379 1.46 1 93.19 113 ARG B CA 1
ATOM 2047 C C . ARG B 1 113 ? 5.719 -6.66 1.732 1 93.19 113 ARG B C 1
ATOM 2049 O O . ARG B 1 113 ? 5.738 -5.629 2.412 1 93.19 113 ARG B O 1
ATOM 2056 N N . GLY B 1 114 ? 6.723 -7.168 1.2 1 91.56 114 GLY B N 1
ATOM 2057 C CA . GLY B 1 114 ? 8.016 -6.523 1.35 1 91.56 114 GLY B CA 1
ATOM 2058 C C . GLY B 1 114 ? 8.086 -5.164 0.678 1 91.56 114 GLY B C 1
ATOM 2059 O O . GLY B 1 114 ? 8.562 -4.195 1.274 1 91.56 114 GLY B O 1
ATOM 2060 N N . 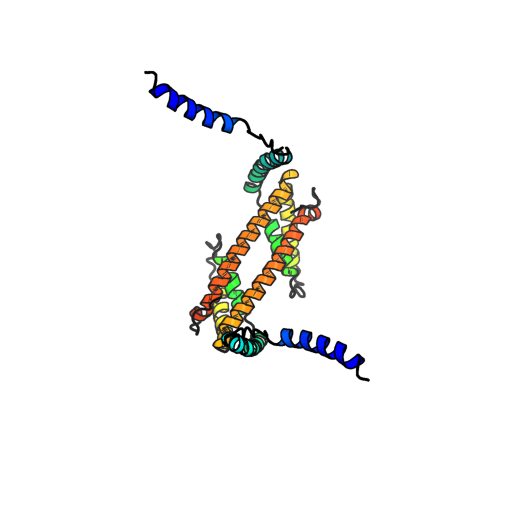SER B 1 115 ? 7.57 -5.156 -0.477 1 89.12 115 SER B N 1
ATOM 2061 C CA . SER B 1 115 ? 7.566 -3.908 -1.232 1 89.12 115 SER B CA 1
ATOM 2062 C C . SER B 1 115 ? 6.707 -2.85 -0.548 1 89.12 115 SER B C 1
ATOM 2064 O O . SER B 1 115 ? 7.109 -1.688 -0.445 1 89.12 115 SER B O 1
ATOM 2066 N N . ARG B 1 116 ? 5.672 -3.213 -0.033 1 90.06 116 ARG B N 1
ATOM 2067 C CA . ARG B 1 116 ? 4.77 -2.295 0.652 1 90.06 116 ARG B CA 1
ATOM 2068 C C . ARG B 1 116 ? 5.387 -1.791 1.954 1 90.06 116 ARG B C 1
ATOM 2070 O O . ARG B 1 116 ? 5.199 -0.631 2.326 1 90.06 116 ARG B O 1
ATOM 2077 N N . GLY B 1 117 ? 6.074 -2.717 2.525 1 90.06 117 GLY B N 1
ATOM 2078 C CA . GLY B 1 117 ? 6.785 -2.318 3.73 1 90.06 117 GLY B CA 1
ATOM 2079 C C . GLY B 1 117 ? 7.832 -1.247 3.479 1 90.06 117 GLY B C 1
ATOM 2080 O O . GLY B 1 117 ? 7.918 -0.269 4.223 1 90.06 117 GLY B O 1
ATOM 2081 N N . GLN B 1 118 ? 8.531 -1.422 2.469 1 90.44 118 GLN B N 1
ATOM 2082 C CA . GLN B 1 118 ? 9.57 -0.462 2.104 1 90.44 118 GLN B CA 1
ATOM 2083 C C . GLN B 1 118 ? 8.961 0.878 1.702 1 90.44 118 GLN B C 1
ATOM 2085 O O . GLN B 1 118 ? 9.461 1.936 2.098 1 90.44 118 GLN B O 1
ATOM 2090 N N . GLU B 1 119 ? 7.918 0.765 1.012 1 89.12 119 GLU B N 1
ATOM 2091 C CA . GLU B 1 119 ? 7.219 1.973 0.586 1 89.12 119 GLU B CA 1
ATOM 2092 C C . GLU B 1 119 ? 6.684 2.752 1.784 1 89.12 119 GLU B C 1
ATOM 2094 O O . GLU B 1 119 ? 6.781 3.98 1.828 1 89.12 119 GLU B O 1
ATOM 2099 N N . SER B 1 120 ? 6.172 2.047 2.699 1 92.31 120 SER B N 1
ATOM 2100 C CA . SER B 1 120 ? 5.629 2.672 3.9 1 92.31 120 SER B CA 1
ATOM 2101 C C . SER B 1 120 ? 6.715 3.393 4.691 1 92.31 120 SER B C 1
ATOM 2103 O O . SER B 1 120 ? 6.496 4.496 5.199 1 92.31 120 SER B O 1
ATOM 2105 N N . GLU B 1 121 ? 7.836 2.84 4.738 1 92.62 121 GLU B N 1
ATOM 2106 C CA . GLU B 1 121 ? 8.961 3.441 5.445 1 92.62 121 GLU B CA 1
ATOM 2107 C C . GLU B 1 121 ? 9.414 4.73 4.762 1 92.62 121 GLU B C 1
ATOM 2109 O O . GLU B 1 121 ? 9.688 5.73 5.43 1 92.62 121 GLU B O 1
ATOM 2114 N N . ARG B 1 122 ? 9.43 4.656 3.576 1 92.38 122 ARG B N 1
ATOM 2115 C CA . ARG B 1 122 ? 9.836 5.836 2.814 1 92.38 122 ARG B CA 1
ATOM 2116 C C . ARG B 1 122 ? 8.828 6.965 2.982 1 92.38 122 ARG B C 1
ATOM 2118 O O . ARG B 1 122 ? 9.211 8.125 3.135 1 92.38 122 ARG B O 1
ATOM 2125 N N . MET B 1 123 ? 7.621 6.559 2.938 1 94.56 123 MET B N 1
ATOM 2126 C CA . MET B 1 123 ? 6.555 7.543 3.121 1 94.56 123 MET B CA 1
ATOM 2127 C C . MET B 1 123 ? 6.672 8.227 4.48 1 94.56 123 MET B C 1
ATOM 2129 O O . MET B 1 123 ? 6.527 9.445 4.582 1 94.56 123 MET B O 1
ATOM 2133 N N . MET B 1 124 ? 6.988 7.504 5.449 1 95.56 124 MET B N 1
ATOM 2134 C CA . MET B 1 124 ? 7.141 8.023 6.801 1 95.56 124 MET B CA 1
ATOM 2135 C C . MET B 1 124 ? 8.289 9.031 6.871 1 95.56 124 MET B C 1
ATOM 2137 O O . MET B 1 124 ? 8.156 10.094 7.477 1 95.56 124 MET B O 1
ATOM 2141 N N . GLU B 1 125 ? 9.328 8.648 6.273 1 94.38 125 GLU B N 1
ATOM 2142 C CA . GLU B 1 125 ? 10.5 9.523 6.266 1 94.38 125 GLU B CA 1
AT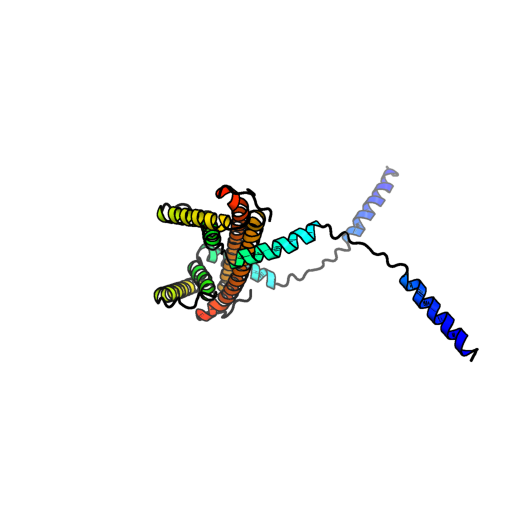OM 2143 C C . GLU B 1 125 ? 10.203 10.836 5.551 1 94.38 125 GLU B C 1
ATOM 2145 O O . GLU B 1 125 ? 10.555 11.914 6.051 1 94.38 125 GLU B O 1
ATOM 2150 N N . ARG B 1 126 ? 9.562 10.711 4.516 1 95.56 126 ARG B N 1
ATOM 2151 C CA . ARG B 1 126 ? 9.227 11.906 3.756 1 95.56 126 ARG B CA 1
ATOM 2152 C C . ARG B 1 126 ? 8.273 12.805 4.535 1 95.56 126 ARG B C 1
ATOM 2154 O O . ARG B 1 126 ? 8.398 14.031 4.512 1 95.56 126 ARG B O 1
ATOM 2161 N N . ALA B 1 127 ? 7.371 12.164 5.145 1 97.38 127 ALA B N 1
ATOM 2162 C CA . ALA B 1 127 ? 6.395 12.914 5.926 1 97.38 127 ALA B CA 1
ATOM 2163 C C . ALA B 1 127 ? 7.074 13.727 7.023 1 97.38 127 ALA B C 1
ATOM 2165 O O . ALA B 1 127 ? 6.676 14.859 7.309 1 97.38 127 ALA B O 1
ATOM 2166 N N . ARG B 1 128 ? 8.125 13.18 7.57 1 97.31 128 ARG B N 1
ATOM 2167 C CA . ARG B 1 128 ? 8.852 13.844 8.648 1 97.31 128 ARG B CA 1
ATOM 2168 C C . ARG B 1 128 ? 9.492 15.141 8.164 1 97.31 128 ARG B C 1
ATOM 2170 O O . ARG B 1 128 ? 9.68 16.078 8.945 1 97.31 128 ARG B O 1
ATOM 2177 N N . TYR B 1 129 ? 9.758 15.234 6.871 1 96.38 129 TYR B N 1
ATOM 2178 C CA . TYR B 1 129 ? 10.5 16.375 6.34 1 96.38 129 TYR B CA 1
ATOM 2179 C C . TYR B 1 129 ? 9.578 17.312 5.562 1 96.38 129 TYR B C 1
ATOM 2181 O O . TYR B 1 129 ? 10.031 18.312 5.008 1 96.38 129 TYR B O 1
ATOM 2189 N N . LEU B 1 130 ? 8.352 17 5.566 1 96.94 130 LEU B N 1
ATOM 2190 C CA . LEU B 1 130 ? 7.402 17.812 4.809 1 96.94 130 LEU B CA 1
ATOM 2191 C C . LEU B 1 130 ? 7.453 19.266 5.254 1 96.94 130 LEU B C 1
ATOM 2193 O O . LEU B 1 130 ? 7.504 20.188 4.422 1 96.94 130 LEU B O 1
ATOM 2197 N N . PRO B 1 131 ? 7.551 19.516 6.543 1 97.19 131 PRO B N 1
ATOM 2198 C CA . PRO B 1 131 ? 7.59 20.922 6.953 1 97.19 131 PRO B CA 1
ATOM 2199 C C . PRO B 1 131 ? 8.797 21.656 6.387 1 97.19 131 PRO B C 1
ATOM 2201 O O . PRO B 1 131 ? 8.68 22.828 6.012 1 97.19 131 PRO B O 1
ATOM 2204 N N . ARG B 1 132 ? 9.883 21 6.184 1 97 132 ARG B N 1
ATOM 2205 C CA . ARG B 1 132 ? 11.078 21.594 5.602 1 97 132 ARG B CA 1
ATOM 2206 C C . ARG B 1 132 ? 10.859 21.938 4.129 1 97 132 ARG B C 1
ATOM 2208 O O . ARG B 1 132 ? 11.227 23.016 3.674 1 97 132 ARG B O 1
ATOM 2215 N N . MET B 1 133 ? 10.242 21.062 3.527 1 95.75 133 MET B N 1
ATOM 2216 C CA . MET B 1 133 ? 9.953 21.266 2.113 1 95.75 133 MET B CA 1
ATOM 2217 C C . MET B 1 133 ? 8.984 22.438 1.925 1 95.75 133 MET B C 1
ATOM 2219 O O . MET B 1 133 ? 8.945 23.047 0.859 1 95.75 133 MET B O 1
ATOM 2223 N N . CYS B 1 134 ? 8.344 22.641 2.969 1 97.25 134 CYS B N 1
ATOM 2224 C CA . CYS B 1 134 ? 7.336 23.688 2.922 1 97.25 134 CYS B CA 1
ATOM 2225 C C . CYS B 1 134 ? 7.867 24.984 3.539 1 97.25 134 CYS B C 1
ATOM 2227 O O . CYS B 1 134 ? 7.133 25.953 3.666 1 97.25 134 CYS B O 1
ATOM 2229 N N . ASN B 1 135 ? 9.023 24.938 4.008 1 96.56 135 ASN B N 1
ATOM 2230 C CA . ASN B 1 135 ? 9.641 26.078 4.66 1 96.56 135 ASN B CA 1
ATOM 2231 C C . ASN B 1 135 ? 8.859 26.516 5.898 1 96.56 135 ASN B C 1
ATOM 2233 O O . ASN B 1 135 ? 8.57 27.688 6.078 1 96.56 135 ASN B O 1
ATOM 2237 N N . MET B 1 136 ? 8.586 25.438 6.621 1 96.88 136 MET B N 1
ATOM 2238 C CA . MET B 1 136 ? 7.824 25.672 7.844 1 96.88 136 MET B CA 1
ATOM 2239 C C . MET B 1 136 ? 8.578 25.172 9.062 1 96.88 136 MET B C 1
ATOM 2241 O O . MET B 1 136 ? 9.531 24.391 8.93 1 96.88 136 MET B O 1
ATOM 2245 N N . ARG B 1 137 ? 8.07 25.734 10.281 1 93.5 137 ARG B N 1
ATOM 2246 C CA . ARG B 1 137 ? 8.555 25.188 11.555 1 93.5 137 ARG B CA 1
ATOM 2247 C C . ARG B 1 137 ? 7.52 24.266 12.18 1 93.5 137 ARG B C 1
ATOM 2249 O O . ARG B 1 137 ? 6.316 24.469 12.016 1 93.5 137 ARG B O 1
ATOM 2256 N N . PRO B 1 138 ? 7.926 23.281 12.906 1 94.94 138 PRO B N 1
ATOM 2257 C CA . PRO B 1 138 ? 9.305 22.797 12.914 1 94.94 138 PRO B CA 1
ATOM 2258 C C . PRO B 1 138 ? 9.734 22.219 11.562 1 94.94 138 PRO B C 1
ATOM 2260 O O . PRO B 1 138 ? 8.891 21.781 10.773 1 94.94 138 PRO B O 1
ATOM 2263 N N . THR B 1 139 ? 10.984 22.156 11.359 1 95.44 139 THR B N 1
ATOM 2264 C CA . THR B 1 139 ? 11.5 21.766 10.047 1 95.44 139 THR B CA 1
ATOM 2265 C C . THR B 1 139 ? 11.484 20.25 9.891 1 95.44 139 THR B C 1
ATOM 2267 O O . THR B 1 139 ? 11.562 19.734 8.766 1 95.44 139 THR B O 1
ATOM 2270 N N . GLU B 1 140 ? 11.375 19.562 11 1 96.12 140 GLU B N 1
ATOM 2271 C CA . GLU B 1 140 ? 11.289 18.094 11 1 96.12 140 GLU B CA 1
ATOM 2272 C C . GLU B 1 140 ? 10.375 17.594 12.117 1 96.12 140 GLU B C 1
ATOM 2274 O O . GLU B 1 140 ? 10.336 18.172 13.203 1 96.12 140 GLU B O 1
ATOM 2279 N N . CYS B 1 141 ? 9.609 16.641 11.727 1 97.06 141 CYS B N 1
ATOM 2280 C CA . CYS B 1 141 ? 8.789 15.984 12.734 1 97.06 141 CYS B CA 1
ATOM 2281 C C . CYS B 1 141 ? 9.461 14.711 13.234 1 97.06 141 CYS B C 1
ATOM 2283 O O . CYS B 1 141 ? 10.102 14 12.461 1 97.06 141 CYS B O 1
ATOM 2285 N N . ARG B 1 142 ? 9.281 14.547 14.617 1 92.5 142 ARG B N 1
ATOM 2286 C CA . ARG B 1 142 ? 9.969 13.406 15.203 1 92.5 142 ARG B CA 1
ATOM 2287 C C . ARG B 1 142 ? 8.977 12.305 15.57 1 92.5 142 ARG B C 1
ATOM 2289 O O . ARG B 1 142 ? 8.188 12.461 16.5 1 92.5 142 ARG B O 1
ATOM 2296 N N . PHE B 1 143 ? 8.656 11.57 14.633 1 88.94 143 PHE B N 1
ATOM 2297 C CA . PHE B 1 143 ? 7.895 10.344 14.836 1 88.94 143 PHE B CA 1
ATOM 2298 C C . PHE B 1 143 ? 8.461 9.211 13.984 1 88.94 143 PHE B C 1
ATOM 2300 O O . PHE B 1 143 ? 9.219 9.453 13.047 1 88.94 143 PHE B O 1
#

InterPro domains:
  IPR000617 Napin/ 2S seed storage protein/Conglutin [PTHR35496] (1-143)
  IPR016140 Bifunctional inhibitor/plant lipid transfer protein/seed storage helical domain [PF00234] (43-140)
  IPR016140 Bifunctional inhibitor/plant lipid transfer protein/seed storage helical domain [SM00499] (43-141)
  IPR036312 Bifunctional inhibitor/plant lipid transfer protein/seed storage helical domain superfamily [G3DSA:1.10.110.10] (36-143)
  IPR036312 Bifunctional inhibitor/plant lipid transfer protein/seed storage helical domain superfamily [SSF47699] (10-142)

Radius of gyration: 32.73 Å; Cα contacts (8 Å, |Δi|>4): 184; chains: 2; bounding box: 83×75×95 Å

Solvent-accessible surface area (backbone atoms only — not comparable to 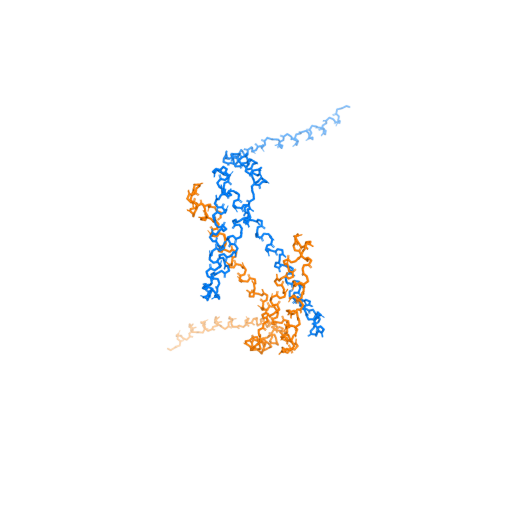full-atom values): 16009 Å² total; per-residue (Å²): 125,66,78,72,49,59,64,54,55,58,59,55,57,61,60,57,63,66,60,62,76,61,73,71,73,72,68,75,70,57,66,71,56,56,61,52,49,60,51,41,52,58,34,50,56,48,47,76,74,45,65,60,61,37,40,49,52,30,40,58,48,57,37,60,46,70,39,86,82,33,71,76,69,68,55,65,65,58,57,51,52,42,52,52,22,44,55,51,21,41,54,44,48,64,74,38,56,60,88,28,40,52,54,50,50,50,51,50,50,52,51,49,52,50,52,49,50,53,36,51,51,49,29,52,56,49,59,26,38,43,33,42,78,53,74,37,69,59,47,57,42,93,125,125,70,76,70,50,56,64,54,53,58,58,53,57,60,60,54,61,67,59,60,76,60,73,72,72,72,68,72,68,56,66,71,58,57,61,53,47,61,52,42,52,59,34,49,54,47,45,76,75,46,65,61,62,38,40,49,52,31,40,58,48,56,37,59,48,69,39,87,83,34,72,76,70,69,54,66,63,59,59,51,52,43,52,51,21,44,55,51,21,41,55,46,49,65,74,40,56,59,88,29,40,51,53,49,51,51,51,50,51,51,51,50,52,51,52,51,50,53,36,50,52,49,29,53,55,49,59,25,38,43,33,42,78,51,74,35,68,60,47,57,42,93,124

Sequence (286 aa):
MAKLTVVAALLLCLVAVASANRFTATTTVMEDDVVENQGSQRCQEQMQRQRLNHCRMYLSRGGQLYGEELSMVTDDDESNQEQEHLQQCCEQLRNFDTQCRCEALRRMMMQERGSRGQESERMMERARYLPRMCNMRPTECRFMAKLTVVAALLLCLVAVASANRFTATTTVMEDDVVENQGSQRCQEQMQRQRLNHCRMYLSRGGQLYGEELSMVTDDDESNQEQEHLQQCCEQLRNFDTQCRCEALRRMMMQERGSRGQESERMMERARYLPRMCNMRPTECRF

Organism: Nicotiana tabacum (NCBI:txid4097)

pLDDT: mean 74.44, std 24.45, range [30.61, 98.12]